Protein AF-A0A2E5JFI6-F1 (afdb_monomer_lite)

Structure (mmCIF, N/CA/C/O backbone):
data_AF-A0A2E5JFI6-F1
#
_entry.id   AF-A0A2E5JFI6-F1
#
loop_
_atom_site.group_PDB
_atom_site.id
_atom_site.type_symbol
_atom_site.label_atom_id
_atom_site.label_alt_id
_atom_site.label_comp_id
_atom_site.label_asym_id
_atom_site.label_entity_id
_atom_site.label_seq_id
_atom_site.pdbx_PDB_ins_code
_atom_site.Cartn_x
_atom_site.Cartn_y
_atom_site.Cartn_z
_atom_site.occupancy
_atom_site.B_iso_or_equiv
_atom_site.auth_seq_id
_atom_site.auth_comp_id
_atom_site.auth_asym_id
_atom_site.auth_atom_id
_atom_site.pdbx_PDB_model_num
ATOM 1 N N . MET A 1 1 ? 15.111 9.004 26.094 1.00 56.34 1 MET A N 1
ATOM 2 C CA . MET A 1 1 ? 13.754 8.533 26.481 1.00 56.34 1 MET A CA 1
ATOM 3 C C . MET A 1 1 ? 13.228 7.330 25.683 1.00 56.34 1 MET A C 1
ATOM 5 O O . MET A 1 1 ? 12.802 6.379 26.322 1.00 56.34 1 MET A O 1
ATOM 9 N N . ARG A 1 2 ? 13.260 7.295 24.334 1.00 58.81 2 ARG A N 1
ATOM 10 C CA . ARG A 1 2 ? 12.764 6.132 23.546 1.00 58.81 2 ARG A CA 1
ATOM 11 C C . ARG A 1 2 ? 13.456 4.796 23.877 1.00 58.81 2 ARG A C 1
ATOM 13 O O . ARG A 1 2 ? 12.764 3.810 24.084 1.00 58.81 2 ARG A O 1
ATOM 20 N N . ALA A 1 3 ? 14.787 4.772 23.989 1.00 66.06 3 ALA A N 1
ATOM 21 C CA . ALA A 1 3 ? 15.535 3.552 24.328 1.00 66.06 3 ALA A CA 1
ATOM 22 C C . ALA A 1 3 ? 15.174 2.995 25.720 1.00 66.06 3 ALA A C 1
ATOM 24 O O . ALA A 1 3 ? 14.961 1.797 25.867 1.00 66.06 3 ALA A O 1
ATOM 25 N N . LEU A 1 4 ? 15.008 3.875 26.716 1.00 65.19 4 LEU A N 1
ATOM 26 C CA . LEU A 1 4 ? 14.589 3.496 28.069 1.00 65.19 4 LEU A CA 1
ATOM 27 C C . LEU A 1 4 ? 13.152 2.942 28.092 1.00 65.19 4 LEU A C 1
ATOM 29 O O . LEU A 1 4 ? 12.903 1.931 28.739 1.00 65.19 4 LEU A O 1
ATOM 33 N N . ARG A 1 5 ? 12.225 3.541 27.324 1.00 67.75 5 ARG A N 1
ATOM 34 C CA . ARG A 1 5 ? 10.863 3.001 27.146 1.00 67.75 5 ARG A CA 1
ATOM 35 C C . ARG A 1 5 ? 10.887 1.588 26.557 1.00 67.75 5 ARG A C 1
ATOM 37 O O . ARG A 1 5 ? 10.177 0.726 27.055 1.00 67.75 5 ARG A O 1
ATOM 44 N N . ILE A 1 6 ? 11.726 1.334 25.549 1.00 67.12 6 ILE A N 1
ATOM 45 C CA . ILE A 1 6 ? 11.864 0.001 24.937 1.00 67.12 6 ILE A CA 1
ATOM 46 C C . ILE A 1 6 ? 12.394 -1.018 25.952 1.00 67.12 6 ILE A C 1
ATOM 48 O O . ILE A 1 6 ? 11.895 -2.137 26.002 1.00 67.12 6 ILE A O 1
ATOM 52 N N . LEU A 1 7 ? 13.376 -0.642 26.773 1.00 68.12 7 LEU A N 1
ATOM 53 C CA . LEU A 1 7 ? 13.969 -1.533 27.773 1.00 68.12 7 LEU A CA 1
ATOM 54 C C . LEU A 1 7 ? 12.960 -1.917 28.866 1.00 68.12 7 LEU A C 1
ATOM 56 O O . LEU A 1 7 ? 12.836 -3.091 29.200 1.00 68.12 7 LEU A O 1
ATOM 60 N N . ILE A 1 8 ? 12.173 -0.949 29.343 1.00 69.19 8 ILE A N 1
ATOM 61 C CA . ILE A 1 8 ? 11.097 -1.184 30.316 1.00 69.19 8 ILE A CA 1
ATOM 62 C C . ILE A 1 8 ? 9.998 -2.071 29.712 1.00 69.19 8 ILE A C 1
ATOM 64 O O . ILE A 1 8 ? 9.589 -3.047 30.337 1.00 69.19 8 ILE A O 1
ATOM 68 N N . ILE A 1 9 ? 9.567 -1.792 28.476 1.00 66.19 9 ILE A N 1
ATOM 69 C CA . ILE A 1 9 ? 8.577 -2.620 27.771 1.00 66.19 9 ILE A CA 1
ATOM 70 C C . ILE A 1 9 ? 9.104 -4.051 27.593 1.00 66.19 9 ILE A C 1
ATOM 72 O O . ILE A 1 9 ? 8.370 -4.995 27.862 1.00 66.19 9 ILE A O 1
ATOM 76 N N . LYS A 1 10 ? 10.381 -4.242 27.231 1.00 63.62 10 LYS A N 1
ATOM 77 C CA . LYS A 1 10 ? 10.990 -5.580 27.099 1.00 63.62 10 LYS A CA 1
ATOM 78 C C . LYS A 1 10 ? 10.987 -6.365 28.412 1.00 63.62 10 LYS A C 1
ATOM 80 O O . LYS A 1 10 ? 10.740 -7.568 28.384 1.00 63.62 10 LYS A O 1
ATOM 85 N N . SER A 1 11 ? 11.238 -5.709 29.543 1.00 65.56 11 SER A N 1
ATOM 86 C CA . SER A 1 11 ? 11.221 -6.365 30.856 1.00 65.56 11 SER A CA 1
ATOM 87 C C . SER A 1 11 ? 9.804 -6.721 31.316 1.00 65.56 11 SER A C 1
ATOM 89 O O . SER A 1 11 ? 9.606 -7.777 31.906 1.00 65.56 11 SER A O 1
ATOM 91 N N . ILE A 1 12 ? 8.813 -5.877 31.008 1.00 61.66 12 ILE A N 1
ATOM 92 C CA . ILE A 1 12 ? 7.412 -6.061 31.422 1.00 61.66 12 ILE A CA 1
ATOM 93 C C . ILE A 1 12 ? 6.673 -7.067 30.521 1.00 61.66 12 ILE A C 1
ATOM 95 O O . ILE A 1 12 ? 5.961 -7.938 31.014 1.00 61.66 12 ILE A O 1
ATOM 99 N N . VAL A 1 13 ? 6.865 -7.000 29.200 1.00 60.50 13 VAL A N 1
ATOM 100 C CA . VAL A 1 13 ? 6.146 -7.837 28.216 1.00 60.50 13 VAL A CA 1
ATOM 101 C C . VAL A 1 13 ? 6.606 -9.302 28.235 1.00 60.50 13 VAL A C 1
ATOM 103 O O . VAL A 1 13 ? 5.906 -10.170 27.730 1.00 60.50 13 VAL A O 1
ATOM 106 N N . ARG A 1 14 ? 7.725 -9.637 28.896 1.00 65.44 14 ARG A N 1
ATOM 107 C CA . ARG A 1 14 ? 8.122 -11.044 29.114 1.00 65.44 14 ARG A CA 1
ATOM 108 C C . ARG A 1 14 ? 7.170 -11.817 30.031 1.00 65.44 14 ARG A C 1
ATOM 110 O O . ARG A 1 14 ? 7.222 -13.045 30.067 1.00 65.44 14 ARG A O 1
ATOM 117 N N . ILE A 1 15 ? 6.293 -11.124 30.752 1.00 83.06 15 ILE A N 1
ATOM 118 C CA . ILE A 1 15 ? 5.235 -11.758 31.530 1.00 83.06 15 ILE A CA 1
ATOM 119 C C . ILE A 1 15 ? 4.056 -12.011 30.589 1.00 83.06 15 ILE A C 1
ATOM 121 O O . ILE A 1 15 ? 3.307 -11.095 30.258 1.00 83.06 15 ILE A O 1
ATOM 125 N N . LYS A 1 16 ? 3.874 -13.274 30.185 1.00 85.88 16 LYS A N 1
ATOM 126 C CA . LYS A 1 16 ? 2.837 -13.715 29.231 1.00 85.88 16 LYS A CA 1
ATOM 127 C C . LYS A 1 16 ? 1.430 -13.196 29.562 1.00 85.88 16 LYS A C 1
ATOM 129 O O . LYS A 1 16 ? 0.656 -12.902 28.657 1.00 85.88 16 LYS A O 1
ATOM 134 N N . TRP A 1 17 ? 1.088 -13.060 30.848 1.00 88.50 17 TRP A N 1
ATOM 135 C CA . TRP A 1 17 ? -0.203 -12.481 31.237 1.00 88.50 17 TRP A CA 1
ATOM 136 C C . TRP A 1 17 ? -0.320 -11.020 30.786 1.00 88.50 17 TRP A C 1
ATOM 138 O O . TRP A 1 17 ? -1.359 -10.646 30.252 1.00 88.50 17 TRP A O 1
ATOM 148 N N . ILE A 1 18 ? 0.724 -10.205 30.967 1.00 90.00 18 ILE A N 1
ATOM 149 C CA . ILE A 1 18 ? 0.701 -8.780 30.616 1.00 90.00 18 ILE A CA 1
ATOM 150 C C . ILE A 1 18 ? 0.581 -8.617 29.103 1.00 90.00 18 ILE A C 1
ATOM 152 O O . ILE A 1 18 ? -0.208 -7.797 28.641 1.00 90.00 18 ILE A O 1
ATOM 156 N N . GLU A 1 19 ? 1.308 -9.427 28.330 1.00 89.44 19 GLU A N 1
ATOM 157 C CA . GLU A 1 19 ? 1.174 -9.464 26.870 1.00 89.44 19 GLU A CA 1
ATOM 158 C C . GLU A 1 19 ? -0.276 -9.749 26.452 1.00 89.44 19 GLU A C 1
ATOM 160 O O . GLU A 1 19 ? -0.855 -8.978 25.687 1.00 89.44 19 GLU A O 1
ATOM 165 N N . ASN A 1 20 ? -0.900 -10.785 27.024 1.00 92.94 20 ASN A N 1
ATOM 166 C CA . ASN A 1 20 ? -2.298 -11.121 26.747 1.00 92.94 20 ASN A CA 1
ATOM 167 C C . ASN A 1 20 ? -3.254 -9.980 27.124 1.00 92.94 20 ASN A C 1
ATOM 169 O O . ASN A 1 20 ? -4.134 -9.634 26.340 1.00 92.94 20 ASN A O 1
ATOM 173 N N . THR A 1 21 ? -3.072 -9.357 28.292 1.00 94.88 21 THR A N 1
ATOM 174 C CA . THR A 1 21 ? -3.881 -8.205 28.719 1.00 94.88 21 THR A CA 1
ATOM 175 C C . THR A 1 21 ? -3.753 -7.034 27.743 1.00 94.88 21 THR A C 1
ATOM 177 O O . THR A 1 21 ? -4.756 -6.412 27.396 1.00 94.88 21 THR A O 1
ATOM 180 N N . LEU A 1 22 ? -2.544 -6.746 27.256 1.00 95.12 22 LEU A N 1
ATOM 181 C CA . LEU A 1 22 ? -2.321 -5.688 26.271 1.00 95.12 22 LEU A CA 1
ATOM 182 C C . LEU A 1 22 ? -2.949 -6.025 24.914 1.00 95.12 22 LEU A C 1
ATOM 184 O O . LEU A 1 22 ? -3.527 -5.144 24.283 1.00 95.12 22 LEU A O 1
ATOM 188 N N . ILE A 1 23 ? -2.892 -7.283 24.472 1.00 95.56 23 ILE A N 1
ATOM 189 C CA . ILE A 1 23 ? -3.567 -7.724 23.243 1.00 95.56 23 ILE A CA 1
ATOM 190 C C . ILE A 1 23 ? -5.085 -7.513 23.358 1.00 95.56 23 ILE A C 1
ATOM 192 O O . ILE A 1 23 ? -5.700 -6.968 22.439 1.00 95.56 23 ILE A O 1
ATOM 196 N N . GLU A 1 24 ? -5.696 -7.886 24.485 1.00 97.19 24 GLU A N 1
ATOM 197 C CA . GLU A 1 24 ? -7.129 -7.657 24.713 1.00 97.19 24 GLU A CA 1
ATOM 198 C C . GLU A 1 24 ? -7.478 -6.165 24.770 1.00 97.19 24 GLU A C 1
ATOM 200 O O . GLU A 1 24 ? -8.502 -5.747 24.225 1.00 97.19 24 GLU A O 1
ATOM 205 N N . PHE A 1 25 ? -6.595 -5.334 25.327 1.00 96.88 25 PHE A N 1
ATOM 206 C CA . PHE A 1 25 ? -6.748 -3.881 25.288 1.00 96.88 25 PHE A CA 1
ATOM 207 C C . PHE A 1 25 ? -6.736 -3.326 23.850 1.00 96.88 25 PHE A C 1
ATOM 209 O O . PHE A 1 25 ? -7.594 -2.517 23.500 1.00 96.88 25 PHE A O 1
ATOM 216 N N . TYR A 1 26 ? -5.840 -3.804 22.978 1.00 97.44 26 TYR A N 1
ATOM 217 C CA . TYR A 1 26 ? -5.819 -3.411 21.559 1.00 97.44 26 TYR A CA 1
ATOM 218 C C . TYR A 1 26 ? -7.102 -3.834 20.834 1.00 97.44 26 TYR A C 1
ATOM 220 O O . TYR A 1 26 ? -7.673 -3.051 20.073 1.00 97.44 26 TYR A O 1
ATOM 228 N N . LYS A 1 27 ? -7.601 -5.050 21.095 1.00 97.75 27 LYS A N 1
ATOM 229 C CA . LYS A 1 27 ? -8.882 -5.522 20.545 1.00 97.75 27 LYS A CA 1
ATOM 230 C C . LYS A 1 27 ? -10.052 -4.658 21.010 1.00 97.75 27 LYS A C 1
ATOM 232 O O . LYS A 1 27 ? -10.950 -4.385 20.215 1.00 97.75 27 LYS A O 1
ATOM 237 N N . LEU A 1 28 ? -10.057 -4.228 22.273 1.00 97.94 28 LEU A N 1
ATOM 238 C CA . LEU A 1 28 ? -11.080 -3.326 22.798 1.00 97.94 28 LEU A CA 1
ATOM 239 C C . LEU A 1 28 ? -11.044 -1.972 22.080 1.00 97.94 28 LEU A C 1
ATOM 241 O O . LEU A 1 28 ? -12.084 -1.531 21.598 1.00 97.94 28 LEU A O 1
ATOM 245 N N . ILE A 1 29 ? -9.863 -1.356 21.941 1.00 97.56 29 ILE A N 1
ATOM 246 C CA . ILE A 1 29 ? -9.692 -0.110 21.175 1.00 97.56 29 ILE A CA 1
ATOM 247 C C . ILE A 1 29 ? -10.242 -0.281 19.758 1.00 97.56 29 ILE A C 1
ATOM 249 O O . ILE A 1 29 ? -11.053 0.527 19.312 1.00 97.56 29 ILE A O 1
ATOM 253 N N . ALA A 1 30 ? -9.851 -1.353 19.066 1.00 98.12 30 ALA A N 1
ATOM 254 C CA . ALA A 1 30 ? -10.312 -1.618 17.710 1.00 98.12 30 ALA A CA 1
ATOM 255 C C . ALA A 1 30 ? -11.841 -1.718 17.613 1.00 98.12 30 ALA A C 1
ATOM 257 O O . ALA A 1 30 ? -12.438 -1.111 16.726 1.00 98.12 30 ALA A O 1
ATOM 258 N N . LYS A 1 31 ? -12.488 -2.428 18.547 1.00 98.19 31 LYS A N 1
ATOM 259 C CA . LYS A 1 31 ? -13.954 -2.530 18.610 1.00 98.19 31 LYS A CA 1
ATOM 260 C C . LYS A 1 31 ? -14.618 -1.172 18.824 1.00 98.19 31 LYS A C 1
ATOM 262 O O . LYS A 1 31 ? -15.627 -0.902 18.184 1.00 98.19 31 LYS A O 1
ATOM 267 N N . LEU A 1 32 ? -14.056 -0.322 19.686 1.00 97.06 32 LEU A N 1
ATOM 268 C CA . LEU A 1 32 ? -14.582 1.023 19.937 1.00 97.06 32 LEU A CA 1
ATOM 269 C C . LEU A 1 32 ? -14.472 1.917 18.695 1.00 97.06 32 LEU A C 1
ATOM 271 O O . LEU A 1 32 ? -15.437 2.595 18.353 1.00 97.06 32 LEU A O 1
ATOM 275 N N . VAL A 1 33 ? -13.336 1.874 17.987 1.00 96.69 33 VAL A N 1
ATOM 276 C CA . VAL A 1 33 ? -13.150 2.594 16.715 1.00 96.69 33 VAL A CA 1
ATOM 277 C C . VAL A 1 33 ? -14.165 2.128 15.676 1.00 96.69 33 VAL A C 1
ATOM 279 O O . VAL A 1 33 ? -14.855 2.953 15.083 1.00 96.69 33 VAL A O 1
ATOM 282 N N . ILE A 1 34 ? -14.290 0.811 15.485 1.00 97.69 34 ILE A N 1
ATOM 283 C CA . ILE A 1 34 ? -15.238 0.221 14.532 1.00 97.69 34 ILE A CA 1
ATOM 284 C C . ILE A 1 34 ? -16.671 0.647 14.870 1.00 97.69 34 ILE A C 1
ATOM 286 O O . ILE A 1 34 ? -17.369 1.159 13.998 1.00 97.69 34 ILE A O 1
ATOM 290 N N . ALA A 1 35 ? -17.084 0.501 16.133 1.00 96.88 35 ALA A N 1
ATOM 291 C CA . ALA A 1 35 ? -18.425 0.860 16.581 1.00 96.88 35 ALA A CA 1
ATOM 292 C C . ALA A 1 35 ? -18.726 2.348 16.359 1.00 96.88 35 ALA A C 1
ATOM 294 O O . ALA A 1 35 ? -19.800 2.684 15.866 1.00 96.88 35 ALA A O 1
ATOM 295 N N . PHE A 1 36 ? -17.776 3.236 16.669 1.00 95.19 36 PHE A N 1
ATOM 296 C CA . PHE A 1 36 ? -17.940 4.668 16.433 1.00 95.19 36 PHE A CA 1
ATOM 297 C C . PHE A 1 36 ? -18.118 4.984 14.945 1.00 95.19 36 PHE A C 1
ATOM 299 O O . PHE A 1 36 ? -19.064 5.682 14.578 1.00 95.19 36 PHE A O 1
ATOM 306 N N . VAL A 1 37 ? -17.228 4.476 14.084 1.00 94.75 37 VAL A N 1
ATOM 307 C CA . VAL A 1 37 ? -17.277 4.784 12.647 1.00 94.75 37 VAL A CA 1
ATOM 308 C C . VAL A 1 37 ? -18.563 4.232 12.032 1.00 94.75 37 VAL A C 1
ATOM 310 O O . VAL A 1 37 ? -19.219 4.945 11.281 1.00 94.75 37 VAL A O 1
ATOM 313 N N . GLN A 1 38 ? -18.980 3.018 12.398 1.00 95.19 38 GLN A N 1
ATOM 314 C CA . GLN A 1 38 ? -20.236 2.431 11.918 1.00 95.19 38 GLN A CA 1
ATOM 315 C C . GLN A 1 38 ? -21.475 3.175 12.429 1.00 95.19 38 GLN A C 1
ATOM 317 O O . GLN A 1 38 ? -22.426 3.362 11.676 1.00 95.19 38 GLN A O 1
ATOM 322 N N . TRP A 1 39 ? -21.471 3.637 13.683 1.00 95.19 39 TRP A N 1
ATOM 323 C CA . TRP A 1 39 ? -22.557 4.456 14.225 1.00 95.19 39 TRP A CA 1
ATOM 324 C C . TRP A 1 39 ? -22.669 5.801 13.499 1.00 95.19 39 TRP A C 1
ATOM 326 O O . TRP A 1 39 ? -23.764 6.223 13.130 1.00 95.19 39 TRP A O 1
ATOM 336 N N . ARG A 1 40 ? -21.535 6.473 13.268 1.00 93.44 40 ARG A N 1
ATOM 337 C CA . ARG A 1 40 ? -21.508 7.799 12.640 1.00 93.44 40 ARG A CA 1
ATOM 338 C C . ARG A 1 40 ? -21.744 7.752 11.130 1.00 93.44 40 ARG A C 1
ATOM 340 O O . ARG A 1 40 ? -22.281 8.720 10.582 1.00 93.44 40 ARG A O 1
ATOM 347 N N . PHE A 1 41 ? -21.337 6.661 10.484 1.00 92.94 41 PHE A N 1
ATOM 348 C CA . PHE A 1 41 ? -21.389 6.447 9.040 1.00 92.94 41 PHE A CA 1
ATOM 349 C C . PHE A 1 41 ? -21.985 5.059 8.724 1.00 92.94 41 PHE A C 1
ATOM 351 O O . PHE A 1 41 ? -21.248 4.131 8.387 1.00 92.94 41 PHE A O 1
ATOM 358 N N . PRO A 1 42 ? -23.322 4.895 8.796 1.00 93.50 42 PRO A N 1
ATOM 359 C CA . PRO A 1 42 ? -23.983 3.584 8.705 1.00 93.50 42 PRO A CA 1
ATOM 360 C C . PRO A 1 42 ? -23.777 2.827 7.385 1.00 93.50 42 PRO A C 1
ATOM 362 O O . PRO A 1 42 ? -23.947 1.612 7.333 1.00 93.50 42 PRO A O 1
ATOM 365 N N . THR A 1 43 ? -23.403 3.524 6.310 1.00 94.69 43 THR A N 1
ATOM 366 C CA . THR A 1 43 ? -23.083 2.928 4.999 1.00 94.69 43 THR A CA 1
ATOM 367 C C . THR A 1 43 ? -21.652 2.389 4.911 1.00 94.69 43 THR A C 1
ATOM 369 O O . THR A 1 43 ? -21.277 1.783 3.899 1.00 94.69 43 THR A O 1
ATOM 372 N N . SER A 1 44 ? -20.847 2.616 5.955 1.00 95.44 44 SER A N 1
ATOM 373 C CA . SER A 1 44 ? -19.450 2.203 6.042 1.00 95.44 44 SER A CA 1
ATOM 374 C C . SER A 1 44 ? -19.291 0.870 6.764 1.00 95.44 44 SER A C 1
ATOM 376 O O . SER A 1 44 ? -19.870 0.608 7.816 1.00 95.44 44 SER A O 1
ATOM 378 N N . GLN A 1 45 ? -18.420 0.033 6.217 1.00 96.56 45 GLN A N 1
ATOM 379 C CA . GLN A 1 45 ? -17.907 -1.172 6.848 1.00 96.56 45 GLN A CA 1
ATOM 380 C C . GLN A 1 45 ? -16.469 -0.910 7.273 1.00 96.56 45 GLN A C 1
ATOM 382 O O . GLN A 1 45 ? -15.693 -0.355 6.500 1.00 96.56 45 GLN A O 1
ATOM 387 N N . VAL A 1 46 ? -16.111 -1.310 8.491 1.00 97.56 46 VAL A N 1
ATOM 388 C CA . VAL A 1 46 ? -14.778 -1.070 9.048 1.00 97.56 46 VAL A CA 1
ATOM 389 C C . VAL A 1 46 ? -14.249 -2.348 9.658 1.00 97.56 46 VAL A C 1
ATOM 391 O O . VAL A 1 46 ? -14.972 -3.044 10.370 1.00 97.56 46 VAL A O 1
ATOM 394 N N . TRP A 1 47 ? -12.985 -2.648 9.395 1.00 98.38 47 TRP A N 1
ATOM 395 C CA . TRP A 1 47 ? -12.301 -3.787 9.987 1.00 98.38 47 TRP A CA 1
ATOM 396 C C . TRP A 1 47 ? -10.830 -3.474 10.243 1.00 98.38 47 TRP A C 1
ATOM 398 O O . TRP A 1 47 ? -10.266 -2.523 9.704 1.00 98.38 47 TRP A O 1
ATOM 408 N N . VAL A 1 48 ? -10.221 -4.290 11.098 1.00 98.12 48 VAL A N 1
ATOM 409 C CA . VAL A 1 48 ? -8.782 -4.256 11.371 1.00 98.12 48 VAL A CA 1
ATOM 410 C C . VAL A 1 48 ? -8.022 -5.002 10.280 1.00 98.12 48 VAL A C 1
ATOM 412 O O . VAL A 1 48 ? -8.503 -6.022 9.785 1.00 98.12 48 VAL A O 1
ATOM 415 N N . ARG A 1 49 ? -6.817 -4.539 9.941 1.00 96.25 49 ARG A N 1
ATOM 416 C CA . ARG A 1 49 ? -5.898 -5.220 9.012 1.00 96.25 49 ARG A CA 1
ATOM 417 C C . ARG A 1 49 ? -4.551 -5.527 9.675 1.00 96.25 49 ARG A C 1
ATOM 419 O O . ARG A 1 49 ? -4.332 -5.219 10.848 1.00 96.25 49 ARG A O 1
ATOM 426 N N . ASN A 1 50 ? -3.636 -6.145 8.929 1.00 94.12 50 ASN A N 1
ATOM 427 C CA . ASN A 1 50 ? -2.251 -6.374 9.351 1.00 94.12 50 ASN A CA 1
ATOM 428 C C . ASN A 1 50 ? -2.114 -7.194 10.647 1.00 94.12 50 ASN A C 1
ATOM 430 O O . ASN A 1 50 ? -2.732 -8.242 10.804 1.00 94.12 50 ASN A O 1
ATOM 434 N N . SER A 1 51 ? -1.233 -6.759 11.550 1.00 93.50 51 SER A N 1
ATOM 435 C CA . SER A 1 51 ? -0.750 -7.526 12.698 1.00 93.50 51 SER A CA 1
ATOM 436 C C . SER A 1 51 ? -1.879 -7.965 13.631 1.00 93.50 51 SER A C 1
ATOM 438 O O . SER A 1 51 ? -1.884 -9.109 14.076 1.00 93.50 51 SER A O 1
ATOM 440 N N . LEU A 1 52 ? -2.867 -7.104 13.884 1.00 95.81 52 LEU A N 1
ATOM 441 C CA . LEU A 1 52 ? -4.008 -7.450 14.726 1.00 95.81 52 LEU A CA 1
ATOM 442 C C . LEU A 1 52 ? -4.923 -8.481 14.054 1.00 95.81 52 LEU A C 1
ATOM 444 O O . LEU A 1 52 ? -5.302 -9.458 14.694 1.00 95.81 52 LEU A O 1
ATOM 448 N N . ALA A 1 53 ? -5.236 -8.296 12.768 1.00 95.50 53 ALA A N 1
ATOM 449 C CA . ALA A 1 53 ? -6.080 -9.221 12.009 1.00 95.50 53 ALA A CA 1
ATOM 450 C C . ALA A 1 53 ? -5.431 -10.604 11.831 1.00 95.50 53 ALA A C 1
ATOM 452 O O . ALA A 1 53 ? -6.115 -11.622 11.860 1.00 95.50 53 ALA A O 1
ATOM 453 N N . LEU A 1 54 ? -4.105 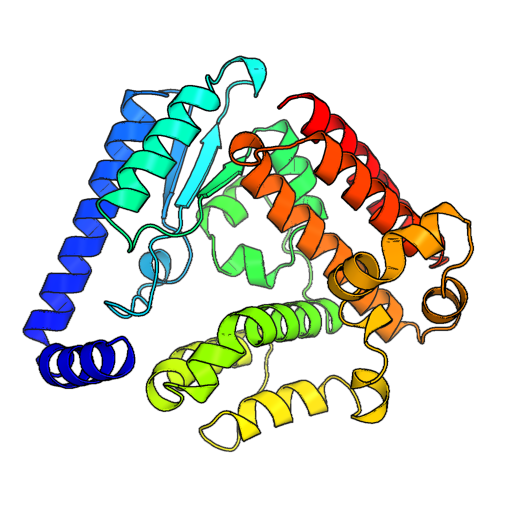-10.638 11.683 1.00 91.62 54 LEU A N 1
ATOM 454 C CA . LEU A 1 54 ? -3.321 -11.856 11.468 1.00 91.62 54 LEU A CA 1
ATOM 455 C C . LEU A 1 54 ? -2.913 -12.566 12.773 1.00 91.62 54 LEU A C 1
ATOM 457 O O . LEU A 1 54 ? -2.252 -13.598 12.717 1.00 91.62 54 LEU A O 1
ATOM 461 N N . GLY A 1 55 ? -3.268 -12.029 13.950 1.00 91.06 55 GLY A N 1
ATOM 462 C CA . GLY A 1 55 ? -2.864 -12.607 15.243 1.00 91.06 55 GLY A CA 1
ATOM 463 C C . GLY A 1 55 ? -1.368 -12.449 15.555 1.00 91.06 55 GLY A C 1
ATOM 464 O O . GLY A 1 55 ? -0.804 -13.177 16.366 1.00 91.06 55 GLY A O 1
ATOM 465 N N . ASP A 1 56 ? -0.729 -11.480 14.908 1.00 89.56 56 ASP A N 1
ATOM 466 C CA . ASP A 1 56 ? 0.706 -11.211 14.923 1.00 89.56 56 ASP A CA 1
ATOM 467 C C . ASP A 1 56 ? 1.076 -9.920 15.665 1.00 89.56 56 ASP A C 1
ATOM 469 O O . ASP A 1 56 ? 2.207 -9.433 15.558 1.00 89.56 56 ASP A O 1
ATOM 473 N N . LEU A 1 57 ? 0.116 -9.346 16.387 1.00 92.25 57 LEU A N 1
ATOM 474 C CA . LEU A 1 57 ? 0.287 -8.130 17.162 1.00 92.25 57 LEU A CA 1
ATOM 475 C C . LEU A 1 57 ? 1.394 -8.309 18.209 1.00 92.25 57 LEU A C 1
ATOM 477 O O . LEU A 1 57 ? 1.338 -9.207 19.044 1.00 92.25 57 LEU A O 1
ATOM 481 N N . VAL A 1 58 ? 2.365 -7.397 18.198 1.00 90.44 58 VAL A N 1
ATOM 482 C CA . VAL A 1 58 ? 3.364 -7.246 19.262 1.00 90.44 58 VAL A CA 1
ATOM 483 C C . VAL A 1 58 ? 3.088 -5.930 19.994 1.00 90.44 58 VAL A C 1
ATOM 485 O O . VAL A 1 58 ? 3.358 -4.867 19.417 1.00 90.44 58 VAL A O 1
ATOM 488 N N . PRO A 1 59 ? 2.557 -5.962 21.233 1.00 92.25 59 PRO A N 1
ATOM 489 C CA . PRO A 1 59 ? 2.225 -4.756 21.983 1.00 92.25 59 PRO A CA 1
ATOM 490 C C . PRO A 1 59 ? 3.395 -3.771 22.091 1.00 92.25 59 PRO A C 1
ATOM 492 O O . PRO A 1 59 ? 4.526 -4.143 22.402 1.00 92.25 59 PRO A O 1
ATOM 495 N N . GLY A 1 60 ? 3.118 -2.495 21.817 1.00 89.19 60 GLY A N 1
ATOM 496 C CA . GLY A 1 60 ? 4.102 -1.408 21.869 1.00 89.19 60 GLY A CA 1
ATOM 497 C C . GLY A 1 60 ? 5.039 -1.319 20.658 1.00 89.19 60 GLY A C 1
ATOM 498 O O . GLY A 1 60 ? 5.817 -0.369 20.579 1.00 89.19 60 GLY A O 1
ATOM 499 N N . LEU A 1 61 ? 4.971 -2.275 19.725 1.00 88.69 61 LEU A N 1
ATOM 500 C CA . LEU A 1 61 ? 5.687 -2.233 18.442 1.00 88.69 61 LEU A CA 1
ATOM 501 C C . LEU A 1 61 ? 4.767 -2.253 17.223 1.00 88.69 61 LEU A C 1
ATOM 503 O O . LEU A 1 61 ? 5.198 -1.871 16.139 1.00 88.69 61 LEU A O 1
ATOM 507 N N . SER A 1 62 ? 3.566 -2.798 17.373 1.00 92.06 62 SER A N 1
ATOM 508 C CA . SER A 1 62 ? 2.590 -2.911 16.297 1.00 92.06 62 SER A CA 1
ATOM 509 C C . SER A 1 62 ? 1.528 -1.843 16.456 1.00 92.06 62 SER A C 1
ATOM 511 O O . SER A 1 62 ? 1.065 -1.619 17.572 1.00 92.06 62 SER A O 1
ATOM 513 N N . ASP A 1 63 ? 1.122 -1.259 15.340 1.00 96.12 63 ASP A N 1
ATOM 514 C CA . ASP A 1 63 ? -0.014 -0.353 15.284 1.00 96.12 63 ASP A CA 1
ATOM 515 C C . ASP A 1 63 ? -1.302 -1.124 14.943 1.00 96.12 63 ASP A C 1
ATOM 517 O O . ASP A 1 63 ? -1.267 -2.267 14.467 1.00 96.12 63 ASP A O 1
ATOM 521 N N . ILE A 1 64 ? -2.447 -0.503 15.222 1.00 97.50 64 ILE A N 1
ATOM 522 C CA . ILE A 1 64 ? -3.778 -0.965 14.837 1.00 97.50 64 ILE A CA 1
ATOM 523 C C . ILE A 1 64 ? -4.155 -0.252 13.546 1.00 97.50 64 ILE A C 1
ATOM 525 O O . ILE A 1 64 ? -4.563 0.910 13.567 1.00 97.50 64 ILE A O 1
ATOM 529 N N . ASP A 1 65 ? -4.023 -0.960 12.434 1.00 97.44 65 ASP A N 1
ATOM 530 C CA . ASP A 1 65 ? -4.405 -0.456 11.123 1.00 97.44 65 ASP A CA 1
ATOM 531 C C . ASP A 1 65 ? -5.843 -0.857 10.795 1.00 97.44 65 ASP A C 1
ATOM 533 O O . ASP A 1 65 ? -6.287 -1.963 11.126 1.00 97.44 65 ASP A O 1
ATOM 537 N N . PHE A 1 66 ? -6.553 0.013 10.086 1.00 98.19 66 PHE A N 1
ATOM 538 C CA . PHE A 1 66 ? -7.938 -0.206 9.689 1.00 98.19 66 PHE A CA 1
ATOM 539 C C . PHE A 1 66 ? -8.119 -0.047 8.185 1.00 98.19 66 PHE A C 1
ATOM 541 O O . PHE A 1 66 ? -7.379 0.686 7.523 1.00 98.19 66 PHE A O 1
ATOM 548 N N . THR A 1 67 ? -9.165 -0.687 7.679 1.00 98.12 67 THR A N 1
ATOM 549 C CA . THR A 1 67 ? -9.738 -0.406 6.365 1.00 98.12 67 THR A CA 1
ATOM 550 C C . THR A 1 67 ? -11.208 -0.052 6.537 1.00 98.12 67 THR A C 1
ATOM 552 O O . THR A 1 67 ? -11.941 -0.709 7.277 1.00 98.12 67 THR A O 1
ATOM 555 N N . ILE A 1 68 ? -11.622 1.009 5.857 1.00 97.06 68 ILE A N 1
ATOM 556 C CA . ILE A 1 68 ? -12.979 1.529 5.780 1.00 97.06 68 ILE A CA 1
ATOM 557 C C . ILE A 1 68 ? -13.434 1.337 4.336 1.00 97.06 68 ILE A C 1
ATOM 559 O O . ILE A 1 68 ? -12.775 1.789 3.405 1.00 97.06 68 ILE A O 1
ATOM 563 N N . PHE A 1 69 ? -14.563 0.674 4.140 1.00 96.50 69 PHE A N 1
ATOM 564 C CA . PHE A 1 69 ? -15.217 0.568 2.844 1.00 96.50 69 PHE A CA 1
ATOM 565 C C . PHE A 1 69 ? -16.602 1.182 2.929 1.00 96.50 69 PHE A C 1
ATOM 567 O O . PHE A 1 69 ? -17.431 0.721 3.714 1.00 96.50 69 PHE A O 1
ATOM 574 N N . ASN A 1 70 ? -16.857 2.196 2.116 1.00 94.44 70 ASN A N 1
ATOM 575 C CA . ASN A 1 70 ? -18.148 2.853 2.052 1.00 94.44 70 ASN A CA 1
ATOM 576 C C . ASN A 1 70 ? -18.872 2.474 0.760 1.00 94.44 70 ASN A C 1
ATOM 578 O O . ASN A 1 70 ? -18.305 2.521 -0.329 1.00 94.44 70 ASN A O 1
ATOM 582 N N . THR A 1 71 ? -20.134 2.089 0.909 1.00 90.81 71 THR A N 1
ATOM 583 C CA . THR A 1 71 ? -21.021 1.779 -0.221 1.00 90.81 71 THR A CA 1
ATOM 584 C C . THR A 1 71 ? -21.664 3.024 -0.829 1.00 90.81 71 THR A C 1
ATOM 586 O O . THR A 1 71 ? -22.097 2.974 -1.978 1.00 90.81 71 THR A O 1
ATOM 589 N N . ALA A 1 72 ? -21.716 4.127 -0.078 1.00 84.38 72 ALA A N 1
ATOM 590 C CA . ALA A 1 72 ? -22.134 5.428 -0.581 1.00 84.38 72 ALA A CA 1
ATOM 591 C C . ALA A 1 72 ? -21.019 6.068 -1.422 1.00 84.38 72 ALA A C 1
ATOM 593 O O . ALA A 1 72 ? -19.844 5.706 -1.298 1.00 84.38 72 ALA A O 1
ATOM 594 N N . THR A 1 73 ? -21.381 7.033 -2.267 1.00 75.75 73 THR A N 1
ATOM 595 C CA . THR A 1 73 ? -20.387 7.745 -3.077 1.00 75.75 73 THR A CA 1
ATOM 596 C C . THR A 1 73 ? -19.507 8.613 -2.174 1.00 75.75 73 THR A C 1
ATOM 598 O O . THR A 1 73 ? -19.917 8.992 -1.076 1.00 75.75 73 THR A O 1
ATOM 601 N N . ALA A 1 74 ? -18.290 8.961 -2.613 1.00 69.19 74 ALA A N 1
ATOM 602 C CA . ALA A 1 74 ? -17.383 9.807 -1.821 1.00 69.19 74 ALA A CA 1
ATOM 603 C C . ALA A 1 74 ? -18.049 11.124 -1.369 1.00 69.19 74 ALA A C 1
ATOM 605 O O . ALA A 1 74 ? -17.858 11.575 -0.246 1.00 69.19 74 ALA A O 1
ATOM 606 N N . LYS A 1 75 ? -18.930 11.691 -2.202 1.00 70.19 75 LYS A N 1
ATOM 607 C CA . LYS A 1 75 ? -19.648 12.940 -1.903 1.00 70.19 75 LYS A CA 1
ATOM 608 C C . LYS A 1 75 ? -20.597 12.843 -0.707 1.00 70.19 75 LYS A C 1
ATOM 610 O O . LYS A 1 75 ? -20.928 13.871 -0.123 1.00 70.19 75 LYS A O 1
ATOM 615 N N . ASP A 1 76 ? -21.025 11.636 -0.354 1.00 73.75 76 ASP A N 1
ATOM 616 C CA . ASP A 1 76 ? -22.014 11.408 0.698 1.00 73.75 76 ASP A CA 1
ATOM 617 C C . ASP A 1 76 ? -21.373 11.313 2.092 1.00 73.75 76 ASP A C 1
ATOM 619 O O . ASP A 1 76 ? -22.077 11.332 3.104 1.00 73.75 76 ASP A O 1
ATOM 623 N N . LEU A 1 77 ? -20.039 11.212 2.169 1.00 79.12 77 LEU A N 1
ATOM 624 C CA . LEU A 1 77 ? -19.318 11.154 3.433 1.00 79.12 77 LEU A CA 1
ATOM 625 C C . LEU A 1 77 ? -18.703 12.513 3.773 1.00 79.12 77 LEU A C 1
ATOM 627 O O . LEU A 1 77 ? -17.921 13.077 3.011 1.00 79.12 77 LEU A O 1
ATOM 631 N N . ASP A 1 78 ? -18.964 12.996 4.987 1.00 87.12 78 ASP A N 1
ATOM 632 C CA . ASP A 1 78 ? -18.196 14.107 5.542 1.00 87.12 78 ASP A CA 1
ATOM 633 C C . ASP A 1 78 ? -16.791 13.619 5.943 1.00 87.12 78 ASP A C 1
ATOM 635 O O . ASP A 1 78 ? -16.519 13.249 7.092 1.00 87.12 78 ASP A O 1
ATOM 639 N N . HIS A 1 79 ? -15.892 13.587 4.956 1.00 87.81 79 HIS A N 1
ATOM 640 C CA . HIS A 1 79 ? -14.495 13.182 5.118 1.00 87.81 79 HIS A CA 1
ATOM 641 C C . HIS A 1 79 ? -13.752 14.024 6.157 1.00 87.81 79 HIS A C 1
ATOM 643 O O . HIS A 1 79 ? -12.823 13.523 6.790 1.00 87.81 79 HIS A O 1
ATOM 649 N N . ARG A 1 80 ? -14.181 15.274 6.383 1.00 89.12 80 ARG A N 1
ATOM 650 C CA . ARG A 1 80 ? -13.599 16.150 7.401 1.00 89.12 80 ARG A CA 1
ATOM 651 C C . ARG A 1 80 ? -13.895 15.614 8.792 1.00 89.12 80 ARG A C 1
ATOM 653 O O . ARG A 1 80 ? -12.962 15.424 9.559 1.00 89.12 80 ARG A O 1
ATOM 660 N N . ILE A 1 81 ? -15.153 15.280 9.086 1.00 90.25 81 ILE A N 1
ATOM 661 C CA . ILE A 1 81 ? -15.529 14.705 10.387 1.00 90.25 81 ILE A CA 1
ATOM 662 C C . ILE A 1 81 ? -14.782 13.396 10.646 1.00 90.25 81 ILE A C 1
ATOM 664 O O . ILE A 1 81 ? -14.282 13.187 11.753 1.00 90.25 81 ILE A O 1
ATOM 668 N N . LEU A 1 82 ? -14.688 12.518 9.640 1.00 91.06 82 LEU A N 1
ATOM 669 C CA . LEU A 1 82 ? -13.938 11.272 9.786 1.00 91.06 82 LEU A CA 1
ATOM 670 C C . LEU A 1 82 ? -12.459 11.561 10.072 1.00 91.06 82 LEU A C 1
ATOM 672 O O . LEU A 1 82 ? -11.926 11.056 11.054 1.00 91.06 82 LEU A O 1
ATOM 676 N N . ARG A 1 83 ? -11.801 12.394 9.260 1.00 92.62 83 ARG A N 1
ATOM 677 C CA . ARG A 1 83 ? -10.391 12.756 9.449 1.00 92.62 83 ARG A CA 1
ATOM 678 C C . ARG A 1 83 ? -10.141 13.371 10.825 1.00 92.62 83 ARG A C 1
ATOM 680 O O . ARG A 1 83 ? -9.234 12.917 11.515 1.00 92.62 83 ARG A O 1
ATOM 687 N N . ASP A 1 84 ? -10.951 14.339 11.239 1.00 93.50 84 ASP A N 1
ATOM 688 C CA . ASP A 1 84 ? -10.781 15.054 12.506 1.00 93.50 84 ASP A CA 1
ATOM 689 C C . ASP A 1 84 ? -10.950 14.099 13.704 1.00 93.50 84 ASP A C 1
ATOM 691 O O . ASP A 1 84 ? -10.160 14.137 14.649 1.00 93.50 84 ASP A O 1
ATOM 695 N N . PHE A 1 85 ? -11.913 13.169 13.643 1.00 93.38 85 PHE A N 1
ATOM 696 C CA . PHE A 1 85 ? -12.046 12.101 14.639 1.00 93.38 85 PHE A CA 1
ATOM 697 C C . PHE A 1 85 ? -10.804 11.200 14.689 1.00 93.38 85 PHE A C 1
ATOM 699 O O . PHE A 1 85 ? -10.316 10.876 15.773 1.00 93.38 85 PHE A O 1
ATOM 706 N N . LEU A 1 86 ? -10.282 10.797 13.529 1.00 91.38 86 LEU A N 1
ATOM 707 C CA . LEU A 1 86 ? -9.118 9.916 13.444 1.00 91.38 86 LEU A CA 1
ATOM 708 C C . LEU A 1 86 ? -7.826 10.600 13.915 1.00 91.38 86 LEU A C 1
ATOM 710 O O . LEU A 1 86 ? -6.989 9.970 14.561 1.00 91.38 86 LEU A O 1
ATOM 714 N N . GLU A 1 87 ? -7.657 11.890 13.632 1.00 93.00 87 GLU A N 1
ATOM 715 C CA . GLU A 1 87 ? -6.556 12.690 14.173 1.00 93.00 87 GLU A CA 1
ATOM 716 C C . GLU A 1 87 ? -6.678 12.831 15.696 1.00 93.00 87 GLU A C 1
ATOM 718 O O . GLU A 1 87 ? -5.704 12.596 16.419 1.00 93.00 87 GLU A O 1
ATOM 723 N N . TRP A 1 88 ? -7.883 13.124 16.196 1.00 95.25 88 TRP A N 1
ATOM 724 C CA . TRP A 1 88 ? -8.160 13.226 17.627 1.00 95.25 88 TRP A CA 1
ATOM 725 C C . TRP A 1 88 ? -7.874 11.911 18.357 1.00 95.25 88 TRP A C 1
ATOM 727 O O . TRP A 1 88 ? -7.158 11.898 19.356 1.00 95.25 88 TRP A O 1
ATOM 737 N N . ILE A 1 89 ? -8.355 10.775 17.852 1.00 94.25 89 ILE A N 1
ATOM 738 C CA . ILE A 1 89 ? -8.155 9.498 18.541 1.00 94.25 89 ILE A CA 1
ATOM 739 C C . ILE A 1 89 ? -6.693 9.039 18.507 1.00 94.25 89 ILE A C 1
ATOM 741 O O . ILE A 1 89 ? -6.210 8.511 19.506 1.00 94.25 89 ILE A O 1
ATOM 745 N N . ARG A 1 90 ? -5.952 9.299 17.418 1.00 94.12 90 ARG A N 1
ATOM 746 C CA . ARG A 1 90 ? -4.503 9.030 17.343 1.00 94.12 90 ARG A CA 1
ATOM 747 C C . ARG A 1 90 ? -3.712 9.842 18.368 1.00 94.12 90 ARG A C 1
ATOM 749 O O . ARG A 1 90 ? -2.700 9.358 18.871 1.00 94.12 90 ARG A O 1
ATOM 756 N N . TYR A 1 91 ? -4.176 11.046 18.706 1.00 94.81 91 TYR A N 1
ATOM 757 C CA . TYR A 1 91 ? -3.562 11.864 19.751 1.00 94.81 91 TYR A CA 1
ATOM 758 C C . TYR A 1 91 ? -3.674 11.211 21.141 1.00 94.81 91 TYR A C 1
ATOM 760 O O . TYR A 1 91 ? -2.695 11.192 21.887 1.00 94.81 91 TYR A O 1
ATOM 768 N N . PHE A 1 92 ? -4.828 10.624 21.481 1.00 95.25 92 PHE A N 1
ATOM 769 C CA . PHE A 1 92 ? -5.036 9.957 22.779 1.00 95.25 92 PHE A CA 1
ATOM 770 C C . PHE A 1 92 ? -4.540 8.510 22.815 1.00 95.25 92 PHE A C 1
ATOM 772 O O . PHE A 1 92 ? -4.106 8.021 23.859 1.00 95.25 92 PHE A O 1
ATOM 779 N N . ILE A 1 93 ? -4.613 7.816 21.683 1.00 95.00 93 ILE A N 1
ATOM 780 C CA . ILE A 1 93 ? -4.321 6.393 21.549 1.00 95.00 93 ILE A CA 1
ATOM 781 C C . ILE A 1 93 ? -3.275 6.236 20.434 1.00 95.00 93 ILE A C 1
ATOM 783 O O . ILE A 1 93 ? -3.614 5.908 19.296 1.00 95.00 93 ILE A O 1
ATOM 787 N N . PRO A 1 94 ? -1.980 6.435 20.744 1.00 92.44 94 PRO A N 1
ATOM 788 C CA . PRO A 1 94 ? -0.912 6.491 19.742 1.00 92.44 94 PRO A CA 1
ATOM 789 C C . PRO A 1 94 ? -0.566 5.127 19.126 1.00 92.44 94 PRO A C 1
ATOM 791 O O . PRO A 1 94 ? 0.397 5.031 18.376 1.00 92.44 94 PRO A O 1
ATOM 794 N N . VAL A 1 95 ? -1.313 4.073 19.471 1.00 95.81 95 VAL A N 1
ATOM 795 C CA . VAL A 1 95 ? -1.209 2.741 18.855 1.00 95.81 95 VAL A CA 1
ATOM 796 C C . VAL A 1 95 ? -2.141 2.595 17.653 1.00 95.81 95 VAL A C 1
ATOM 798 O O . VAL A 1 95 ? -2.145 1.552 17.015 1.00 95.81 95 VAL A O 1
ATOM 801 N N . ILE A 1 96 ? -2.974 3.598 17.359 1.00 96.88 96 ILE A N 1
ATOM 802 C CA . ILE A 1 96 ? -3.799 3.619 16.152 1.00 96.88 96 ILE A CA 1
ATOM 803 C C . ILE A 1 96 ? -2.913 4.000 14.966 1.00 96.88 96 ILE A C 1
ATOM 805 O O . ILE A 1 96 ? -2.358 5.099 14.919 1.00 96.88 96 ILE A O 1
ATOM 809 N N . GLY A 1 97 ? -2.802 3.077 14.018 1.00 95.38 97 GLY A N 1
ATOM 810 C CA . GLY A 1 97 ? -1.968 3.189 12.833 1.00 95.38 97 GLY A CA 1
ATOM 811 C C . GLY A 1 97 ? -2.700 3.828 11.665 1.00 95.38 97 GLY A C 1
ATOM 812 O O . GLY A 1 97 ? -3.385 4.847 11.799 1.00 95.38 97 GLY A O 1
ATOM 813 N N . GLU A 1 98 ? -2.524 3.242 10.490 1.00 95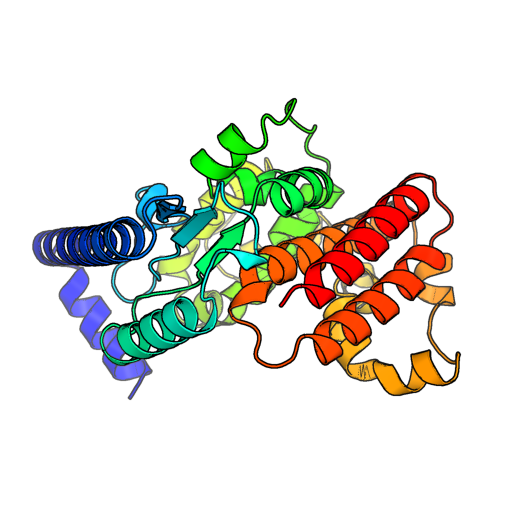.25 98 GLU A N 1
ATOM 814 C CA . GLU A 1 98 ? -3.037 3.730 9.216 1.00 95.25 98 GLU A CA 1
ATOM 815 C C . GLU A 1 98 ? -4.522 3.395 9.019 1.00 95.25 98 GLU A C 1
ATOM 817 O O . GLU A 1 98 ? -4.989 2.315 9.378 1.00 95.25 98 GLU A O 1
ATOM 822 N N . PHE A 1 99 ? -5.249 4.303 8.365 1.00 96.50 99 PHE A N 1
ATOM 823 C CA . PHE A 1 99 ? -6.595 4.045 7.856 1.00 96.50 99 PHE A CA 1
ATOM 824 C C . PHE A 1 99 ? -6.534 4.020 6.339 1.00 96.50 99 PHE A C 1
ATOM 826 O O . PHE A 1 99 ? -6.082 4.989 5.731 1.00 96.50 99 PHE A O 1
ATOM 833 N N . ASN A 1 100 ? -7.022 2.931 5.755 1.00 97.19 100 ASN A N 1
ATOM 834 C CA . ASN A 1 100 ? -7.326 2.870 4.337 1.00 97.19 100 ASN A CA 1
ATOM 835 C C . ASN A 1 100 ? -8.825 3.106 4.138 1.00 97.19 100 ASN A C 1
ATOM 837 O O . ASN A 1 100 ? -9.633 2.627 4.927 1.00 97.19 100 ASN A O 1
ATOM 841 N N . TYR A 1 101 ? -9.205 3.828 3.096 1.00 95.81 101 TYR A N 1
ATOM 842 C CA . TYR A 1 101 ? -10.574 4.155 2.747 1.00 95.81 101 TYR A CA 1
ATOM 843 C C . TYR A 1 101 ? -10.821 3.825 1.280 1.00 95.81 101 TYR A C 1
ATOM 845 O O . TYR A 1 101 ? -10.097 4.286 0.398 1.00 95.81 101 TYR A O 1
ATOM 853 N N . TYR A 1 102 ? -11.868 3.048 1.026 1.00 95.75 102 TYR A N 1
ATOM 854 C CA . TYR A 1 102 ? -12.287 2.668 -0.314 1.00 95.75 102 TYR A CA 1
ATOM 855 C C . TYR A 1 102 ? -13.781 2.931 -0.508 1.00 95.75 102 TYR A C 1
ATOM 857 O O . TYR A 1 102 ? -14.587 2.735 0.403 1.00 95.75 102 TYR A O 1
ATOM 865 N N . THR A 1 103 ? -14.147 3.333 -1.718 1.00 94.06 103 THR A N 1
ATOM 866 C CA . THR A 1 103 ? -15.522 3.335 -2.222 1.00 94.06 103 THR A CA 1
ATOM 867 C C . THR A 1 103 ? -15.662 2.247 -3.277 1.00 94.06 103 THR A C 1
ATOM 869 O O . THR A 1 103 ? -14.673 1.619 -3.661 1.00 94.06 103 THR A O 1
ATOM 872 N N . SER A 1 104 ? -16.870 2.017 -3.784 1.00 91.44 104 SER A N 1
ATOM 873 C CA . SER A 1 104 ? -17.081 1.106 -4.915 1.00 91.44 104 SER A CA 1
ATOM 874 C C . SER A 1 104 ? -16.216 1.478 -6.130 1.00 91.44 104 SER A C 1
ATOM 876 O O . SER A 1 104 ? -15.647 0.600 -6.778 1.00 91.44 104 SER A O 1
ATOM 878 N N . GLU A 1 105 ? -16.052 2.775 -6.405 1.00 90.62 105 GLU A N 1
ATOM 879 C CA . GLU A 1 105 ? -15.238 3.279 -7.513 1.00 90.62 105 GLU A CA 1
ATOM 880 C C . GLU A 1 105 ? -13.750 2.998 -7.288 1.00 90.62 105 GLU A C 1
ATOM 882 O O . GLU A 1 105 ? -13.091 2.414 -8.152 1.00 90.62 105 GLU A O 1
ATOM 887 N N . THR A 1 106 ? -13.209 3.363 -6.119 1.00 93.81 106 THR A N 1
ATOM 888 C CA . THR A 1 106 ? -11.777 3.172 -5.842 1.00 93.81 106 THR A CA 1
ATOM 889 C C . THR A 1 106 ? -11.411 1.713 -5.597 1.00 93.81 106 THR A C 1
ATOM 891 O O . THR A 1 106 ? -10.255 1.349 -5.794 1.00 93.81 106 THR A O 1
ATOM 894 N N . LEU A 1 107 ? -12.371 0.853 -5.242 1.00 93.81 107 LEU A N 1
ATOM 895 C CA . LEU A 1 107 ? -12.155 -0.585 -5.078 1.00 93.81 107 LEU A CA 1
ATOM 896 C C . LEU A 1 107 ? -11.765 -1.261 -6.400 1.00 93.81 107 LEU A C 1
ATOM 898 O O . LEU A 1 107 ? -10.857 -2.092 -6.418 1.00 93.81 107 LEU A O 1
ATOM 902 N N . SER A 1 108 ? -12.405 -0.871 -7.508 1.00 91.50 108 SER A N 1
ATOM 903 C CA . SER A 1 108 ? -12.049 -1.368 -8.846 1.00 91.50 108 SER A CA 1
ATOM 904 C C . SER A 1 108 ? -10.628 -0.967 -9.245 1.00 91.50 108 SER A C 1
ATOM 906 O O . SER A 1 108 ? -9.880 -1.759 -9.798 1.00 91.50 108 SER A O 1
ATOM 908 N N . LEU A 1 109 ? -10.206 0.239 -8.877 1.00 94.81 109 LEU A N 1
ATOM 909 C CA . LEU A 1 109 ? -8.854 0.712 -9.140 1.00 94.81 109 LEU A CA 1
ATOM 910 C C . LEU A 1 109 ? -7.825 0.046 -8.210 1.00 94.81 109 LEU A C 1
ATOM 912 O O . LEU A 1 109 ? -6.718 -0.297 -8.626 1.00 94.81 109 LEU A O 1
ATOM 916 N N . ALA A 1 110 ? -8.203 -0.191 -6.953 1.00 95.00 110 ALA A N 1
ATOM 917 C CA . ALA A 1 110 ? -7.402 -0.930 -5.987 1.00 95.00 110 ALA A CA 1
ATOM 918 C C . ALA A 1 110 ? -7.131 -2.365 -6.456 1.00 95.00 110 ALA A C 1
ATOM 920 O O . ALA A 1 110 ? -6.014 -2.845 -6.278 1.00 95.00 110 ALA A O 1
ATOM 921 N N . HIS A 1 111 ? -8.102 -3.020 -7.105 1.00 92.88 111 HIS A N 1
ATOM 922 C CA . HIS A 1 111 ? -7.901 -4.316 -7.756 1.00 92.88 111 HIS A CA 1
ATOM 923 C C . HIS A 1 111 ? -6.685 -4.304 -8.675 1.00 92.88 111 HIS A C 1
ATOM 925 O O . HIS A 1 111 ? -5.816 -5.170 -8.574 1.00 92.88 111 HIS A O 1
ATOM 931 N N . ASP A 1 112 ? -6.628 -3.322 -9.571 1.00 93.38 112 ASP A N 1
ATOM 932 C CA . ASP A 1 112 ? -5.648 -3.260 -10.648 1.00 93.38 112 ASP A CA 1
ATOM 933 C C . ASP A 1 112 ? -4.245 -2.960 -10.120 1.00 93.38 112 ASP A C 1
ATOM 935 O O . ASP A 1 112 ? -3.266 -3.546 -10.587 1.00 93.38 112 ASP A O 1
ATOM 939 N N . LEU A 1 113 ? -4.165 -2.117 -9.092 1.00 96.44 113 LEU A N 1
ATOM 940 C CA . LEU A 1 113 ? -2.914 -1.596 -8.552 1.00 96.44 113 LEU A CA 1
ATOM 941 C C . LEU A 1 113 ? -2.331 -2.422 -7.403 1.00 96.44 113 LEU A C 1
ATOM 943 O O . LEU A 1 113 ? -1.125 -2.368 -7.169 1.00 96.44 113 LEU A O 1
ATOM 947 N N . ALA A 1 114 ? -3.150 -3.160 -6.654 1.00 96.06 114 ALA A N 1
ATOM 948 C CA . ALA A 1 114 ? -2.669 -3.827 -5.456 1.00 96.06 114 ALA A CA 1
ATOM 949 C C . ALA A 1 114 ? -1.662 -4.937 -5.781 1.00 96.06 114 ALA A C 1
ATOM 951 O O . ALA A 1 114 ? -1.879 -5.793 -6.642 1.00 96.06 114 ALA A O 1
ATOM 952 N N . ASN A 1 115 ? -0.565 -4.953 -5.026 1.00 96.62 115 ASN A N 1
ATOM 953 C CA . ASN A 1 115 ? 0.344 -6.088 -5.008 1.00 96.62 115 ASN A CA 1
ATOM 954 C C . ASN A 1 115 ? -0.354 -7.280 -4.317 1.00 96.62 115 ASN A C 1
ATOM 956 O O . ASN A 1 115 ? -0.898 -7.098 -3.220 1.00 96.62 115 ASN A O 1
ATOM 960 N N . PRO A 1 116 ? -0.330 -8.497 -4.894 1.00 95.50 116 PRO A N 1
ATOM 961 C CA . PRO A 1 116 ? -1.021 -9.653 -4.317 1.00 95.50 116 PRO A CA 1
ATOM 962 C C . PRO A 1 116 ? -0.631 -9.960 -2.862 1.00 95.50 116 PRO A C 1
ATOM 964 O O . PRO A 1 116 ? -1.483 -10.333 -2.056 1.00 95.50 116 PRO A O 1
ATOM 967 N N . HIS A 1 117 ? 0.636 -9.757 -2.488 1.00 95.12 117 HIS A N 1
ATOM 968 C CA . HIS A 1 117 ? 1.108 -10.000 -1.119 1.00 95.12 117 HIS A CA 1
ATOM 969 C C . HIS A 1 117 ? 0.604 -8.967 -0.115 1.00 95.12 117 HIS A C 1
ATOM 971 O O . HIS A 1 117 ? 0.439 -9.290 1.065 1.00 95.12 117 HIS A O 1
ATOM 977 N N . GLU A 1 118 ? 0.347 -7.738 -0.569 1.00 94.50 118 GLU A N 1
ATOM 978 C CA . GLU A 1 118 ? -0.264 -6.699 0.260 1.00 94.50 118 GLU A CA 1
ATOM 979 C C . GLU A 1 118 ? -1.740 -7.010 0.520 1.00 94.50 118 GLU A C 1
ATOM 981 O O . GLU A 1 118 ? -2.193 -6.893 1.657 1.00 94.50 118 GLU A O 1
ATOM 986 N N . LEU A 1 119 ? -2.471 -7.510 -0.485 1.00 94.06 119 LEU A N 1
ATOM 987 C CA . LEU A 1 119 ? -3.854 -7.972 -0.302 1.00 94.06 119 LEU A CA 1
ATOM 988 C C . LEU A 1 119 ? -3.953 -9.137 0.689 1.00 94.06 119 LEU A C 1
ATOM 990 O O . LEU A 1 119 ? -4.893 -9.194 1.478 1.00 94.06 119 LEU A O 1
ATOM 994 N N . ASP A 1 120 ? -2.957 -10.025 0.737 1.00 93.44 120 ASP A N 1
ATOM 995 C CA . ASP A 1 120 ? -2.895 -11.103 1.736 1.00 93.44 120 ASP A CA 1
ATOM 996 C C . ASP A 1 120 ? -2.736 -10.591 3.186 1.00 93.44 120 ASP A C 1
ATOM 998 O O . ASP A 1 120 ? -2.718 -11.387 4.129 1.00 93.44 120 ASP A O 1
ATOM 1002 N N . ARG A 1 121 ? -2.555 -9.281 3.402 1.00 92.69 121 ARG A N 1
ATOM 1003 C CA . ARG A 1 121 ? -2.552 -8.653 4.735 1.00 92.69 121 ARG A CA 1
ATOM 1004 C C . ARG A 1 121 ? -3.909 -8.052 5.119 1.00 92.69 121 ARG A C 1
ATOM 1006 O O . ARG A 1 121 ? -4.088 -7.659 6.274 1.00 92.69 121 ARG A O 1
ATOM 1013 N N . ASP A 1 122 ? -4.851 -8.011 4.179 1.00 95.62 122 ASP A N 1
ATOM 1014 C CA . ASP A 1 122 ? -6.217 -7.529 4.355 1.00 95.62 122 ASP A CA 1
ATOM 1015 C C . ASP A 1 122 ? -7.214 -8.489 3.674 1.00 95.62 122 ASP A C 1
ATOM 1017 O O . ASP A 1 122 ? -7.678 -8.280 2.552 1.00 95.62 122 ASP A O 1
ATOM 1021 N N . ILE A 1 123 ? -7.542 -9.576 4.380 1.00 93.69 123 ILE A N 1
ATOM 1022 C CA . ILE A 1 123 ? -8.377 -10.682 3.875 1.00 93.69 123 ILE A CA 1
ATOM 1023 C C . ILE A 1 123 ? -9.769 -10.195 3.447 1.00 93.69 123 ILE A C 1
ATOM 1025 O O . ILE A 1 123 ? -10.320 -10.666 2.448 1.00 93.69 123 ILE A O 1
ATOM 1029 N N . ILE A 1 124 ? -10.346 -9.243 4.186 1.00 96.38 124 ILE A N 1
ATOM 1030 C CA . ILE A 1 124 ? -11.681 -8.719 3.887 1.00 96.38 124 ILE A CA 1
ATOM 1031 C C . ILE A 1 124 ? -11.624 -7.846 2.630 1.00 96.38 124 ILE A C 1
ATOM 1033 O O . ILE A 1 124 ? -12.478 -8.008 1.758 1.00 96.38 124 ILE A O 1
ATOM 1037 N N . LEU A 1 125 ? -10.607 -6.989 2.477 1.00 95.56 125 LEU A N 1
ATOM 1038 C CA . LEU A 1 125 ? -10.403 -6.231 1.240 1.00 95.56 125 LEU A CA 1
ATOM 1039 C C . LEU A 1 125 ? -10.181 -7.166 0.045 1.00 95.56 125 LEU A C 1
ATOM 1041 O O . LEU A 1 125 ? -10.852 -7.012 -0.973 1.00 95.56 125 LEU A O 1
ATOM 1045 N N . LYS A 1 126 ? -9.314 -8.179 0.187 1.00 94.88 126 LYS A N 1
ATOM 1046 C CA . LYS A 1 126 ? -9.064 -9.195 -0.851 1.00 94.88 126 LYS A CA 1
ATOM 1047 C C . LYS A 1 126 ? -10.367 -9.853 -1.319 1.00 94.88 126 LYS A C 1
ATOM 1049 O O . LYS A 1 126 ? -10.599 -9.969 -2.521 1.00 94.88 126 LYS A O 1
ATOM 1054 N N . THR A 1 127 ? -11.237 -10.206 -0.370 1.00 94.00 127 THR A N 1
ATOM 1055 C CA . THR A 1 127 ? -12.560 -10.792 -0.642 1.00 94.00 127 THR A CA 1
ATOM 1056 C C . THR A 1 127 ? -13.476 -9.807 -1.374 1.00 94.00 127 THR A C 1
ATOM 1058 O O . THR A 1 127 ? -14.134 -10.175 -2.343 1.00 94.00 127 THR A O 1
ATOM 1061 N N . LYS A 1 128 ? -13.509 -8.540 -0.944 1.00 93.75 128 LYS A N 1
ATOM 1062 C CA . LYS A 1 128 ? -14.356 -7.495 -1.544 1.00 93.75 128 LYS A CA 1
ATOM 1063 C C . LYS A 1 128 ? -13.977 -7.150 -2.971 1.00 93.75 128 LYS A C 1
ATOM 1065 O O . LYS A 1 128 ? -14.856 -6.873 -3.775 1.00 93.75 128 LYS A O 1
ATOM 1070 N N . ILE A 1 129 ? -12.686 -7.172 -3.270 1.00 91.69 129 ILE A N 1
ATOM 1071 C CA . ILE A 1 129 ? -12.183 -6.909 -4.612 1.00 91.69 129 ILE A CA 1
ATOM 1072 C C . ILE A 1 129 ? -12.597 -8.034 -5.593 1.00 91.69 129 ILE A C 1
ATOM 1074 O O . ILE A 1 129 ? -12.528 -7.837 -6.800 1.00 91.69 129 ILE A O 1
ATOM 1078 N N . GLN A 1 130 ? -13.074 -9.192 -5.100 1.00 81.94 130 GLN A N 1
ATOM 1079 C CA . GLN A 1 130 ? -13.464 -10.350 -5.923 1.00 81.94 130 GLN A CA 1
ATOM 1080 C C . GLN A 1 130 ? -12.367 -10.737 -6.923 1.00 81.94 130 GLN A C 1
ATOM 1082 O O . GLN A 1 130 ? -12.629 -11.076 -8.075 1.00 81.94 130 GLN A O 1
ATOM 1087 N N . THR A 1 131 ? -11.115 -10.652 -6.469 1.00 64.38 131 THR A N 1
ATOM 1088 C CA . THR A 1 131 ? -9.956 -11.001 -7.289 1.00 64.38 131 THR A CA 1
ATOM 1089 C C . THR A 1 131 ? -10.097 -12.444 -7.765 1.00 64.38 131 THR A C 1
ATOM 1091 O O . THR A 1 131 ? -10.083 -13.370 -6.955 1.00 64.38 131 THR A O 1
ATOM 1094 N N . VAL A 1 132 ? -10.136 -12.650 -9.085 1.00 69.38 132 VAL A N 1
ATOM 1095 C CA . VAL A 1 132 ? -9.505 -13.850 -9.646 1.00 69.38 132 VAL A CA 1
ATOM 1096 C C . VAL A 1 132 ? -8.073 -13.804 -9.131 1.00 69.38 132 VAL A C 1
ATOM 1098 O O . VAL A 1 132 ? -7.436 -12.757 -9.263 1.00 69.38 132 VAL A O 1
ATOM 1101 N N . GLU A 1 133 ? -7.604 -14.861 -8.464 1.00 78.00 133 GLU A N 1
ATOM 1102 C CA . GLU A 1 133 ? -6.271 -14.860 -7.858 1.00 78.00 133 GLU A CA 1
ATOM 1103 C C . GLU A 1 133 ? -5.237 -14.398 -8.890 1.00 78.00 133 GLU A C 1
ATOM 1105 O O . GLU A 1 133 ? -4.930 -15.102 -9.853 1.00 78.00 133 GLU A O 1
ATOM 1110 N N . LYS A 1 134 ? -4.729 -13.169 -8.715 1.00 84.62 134 LYS A N 1
ATOM 1111 C CA . LYS A 1 134 ? -3.656 -12.652 -9.557 1.00 84.62 134 LYS A CA 1
ATOM 1112 C C . LYS A 1 134 ? -2.435 -13.516 -9.289 1.00 84.62 134 LYS A C 1
ATOM 1114 O O . LYS A 1 134 ? -1.984 -13.608 -8.145 1.00 84.62 134 LYS A O 1
ATOM 1119 N N . ALA A 1 135 ? -1.915 -14.144 -10.340 1.00 89.19 135 ALA A N 1
ATOM 1120 C CA . ALA A 1 135 ? -0.688 -14.915 -10.246 1.00 89.19 135 ALA A CA 1
ATOM 1121 C C . ALA A 1 135 ? 0.433 -14.015 -9.710 1.00 89.19 135 ALA A C 1
ATOM 1123 O O . ALA A 1 135 ? 0.676 -12.927 -10.233 1.00 89.19 135 ALA A O 1
ATOM 1124 N N . LYS A 1 136 ? 1.091 -14.467 -8.642 1.00 94.44 136 LYS A N 1
ATOM 1125 C CA . LYS A 1 136 ? 2.223 -13.768 -8.033 1.00 94.44 136 LYS A CA 1
ATOM 1126 C C . LYS A 1 136 ? 3.421 -13.846 -8.975 1.00 94.44 136 LYS A C 1
ATOM 1128 O O . LYS A 1 136 ? 3.764 -14.927 -9.451 1.00 94.44 136 LYS A O 1
ATOM 1133 N N . THR A 1 137 ? 4.047 -12.707 -9.256 1.00 94.31 137 THR A N 1
ATOM 1134 C CA . THR A 1 137 ? 5.259 -12.637 -10.082 1.00 94.31 137 THR A CA 1
ATOM 1135 C C . THR A 1 137 ? 6.494 -12.380 -9.219 1.00 94.31 137 THR A C 1
ATOM 1137 O O . THR A 1 137 ? 6.400 -11.773 -8.155 1.00 94.31 137 THR A O 1
ATOM 1140 N N . LYS A 1 138 ? 7.685 -12.736 -9.720 1.00 92.56 138 LYS A N 1
ATOM 1141 C CA . LYS A 1 138 ? 8.958 -12.410 -9.044 1.00 92.56 138 LYS A CA 1
ATOM 1142 C C . LYS A 1 138 ? 9.154 -10.906 -8.825 1.00 92.56 138 LYS A C 1
ATOM 1144 O O . LYS A 1 138 ? 9.794 -10.495 -7.860 1.00 92.56 138 LYS A O 1
ATOM 1149 N N . SER A 1 139 ? 8.626 -10.074 -9.725 1.00 93.50 139 SER A N 1
ATOM 1150 C CA . SER A 1 139 ? 8.604 -8.619 -9.546 1.00 93.50 139 SER A CA 1
ATOM 1151 C C . SER A 1 139 ? 7.699 -8.211 -8.387 1.00 93.50 139 SER A C 1
ATOM 1153 O O . SER A 1 139 ? 8.096 -7.354 -7.603 1.00 93.50 139 SER A O 1
ATOM 1155 N N . ASP A 1 140 ? 6.528 -8.835 -8.224 1.00 95.31 140 ASP A N 1
ATOM 1156 C CA . ASP A 1 140 ? 5.644 -8.549 -7.089 1.00 95.31 140 ASP A CA 1
ATOM 1157 C C . ASP A 1 140 ? 6.279 -8.972 -5.756 1.00 95.31 140 ASP A C 1
ATOM 1159 O O . ASP A 1 140 ? 6.177 -8.219 -4.784 1.00 95.31 140 ASP A O 1
ATOM 1163 N N . ASP A 1 141 ? 6.968 -10.120 -5.716 1.00 94.12 141 ASP A N 1
ATOM 1164 C CA . ASP A 1 141 ? 7.732 -10.583 -4.545 1.00 94.12 141 ASP A CA 1
ATOM 1165 C C . ASP A 1 141 ? 8.768 -9.538 -4.127 1.00 94.12 141 ASP A C 1
ATOM 1167 O O . ASP A 1 141 ? 8.839 -9.117 -2.971 1.00 94.12 141 ASP A O 1
ATOM 1171 N N . LEU A 1 142 ? 9.555 -9.073 -5.093 1.00 92.31 142 LEU A N 1
ATOM 1172 C CA . LEU A 1 142 ? 10.622 -8.119 -4.855 1.00 92.31 142 LEU A CA 1
ATOM 1173 C C . LEU A 1 142 ? 10.090 -6.746 -4.433 1.00 92.31 142 LEU A C 1
ATOM 1175 O O . LEU A 1 142 ? 10.595 -6.165 -3.474 1.00 92.31 142 LEU A O 1
ATOM 1179 N N . VAL A 1 143 ? 9.047 -6.235 -5.092 1.00 94.75 143 VAL A N 1
ATOM 1180 C CA . VAL A 1 143 ? 8.387 -4.980 -4.694 1.00 94.75 143 VAL A CA 1
ATOM 1181 C C . VAL A 1 143 ? 7.891 -5.072 -3.251 1.00 94.75 143 VAL A C 1
ATOM 1183 O O . VAL A 1 143 ? 8.152 -4.167 -2.454 1.00 94.75 143 VAL A O 1
ATOM 1186 N N . TYR A 1 144 ? 7.244 -6.185 -2.896 1.00 95.38 144 TYR A N 1
ATOM 1187 C CA . TYR A 1 144 ? 6.764 -6.448 -1.542 1.00 95.38 144 TYR A CA 1
ATOM 1188 C C . TYR A 1 144 ? 7.909 -6.445 -0.518 1.00 95.38 144 TYR A C 1
ATOM 1190 O O . TYR A 1 144 ? 7.839 -5.739 0.493 1.00 95.38 144 TYR A O 1
ATOM 1198 N N . LEU A 1 145 ? 8.998 -7.170 -0.801 1.00 92.88 145 LEU A N 1
ATOM 1199 C CA . LEU A 1 145 ? 10.186 -7.219 0.054 1.00 92.88 145 LEU A CA 1
ATOM 1200 C C . LEU A 1 145 ? 10.821 -5.839 0.246 1.00 92.88 145 LEU A C 1
ATOM 1202 O O . LEU A 1 145 ? 11.109 -5.456 1.380 1.00 92.88 145 LEU A O 1
ATOM 1206 N N . LEU A 1 146 ? 11.015 -5.078 -0.834 1.00 92.12 146 LEU A N 1
ATOM 1207 C CA . LEU A 1 146 ? 11.642 -3.755 -0.793 1.00 92.12 146 LEU A CA 1
ATOM 1208 C C . LEU A 1 146 ? 10.808 -2.758 0.012 1.00 92.12 146 LEU A C 1
ATOM 1210 O O . LEU A 1 146 ? 11.349 -2.060 0.870 1.00 92.12 146 LEU A O 1
ATOM 1214 N N . ARG A 1 147 ? 9.487 -2.712 -0.210 1.00 94.12 147 ARG A N 1
ATOM 1215 C CA . ARG A 1 147 ? 8.588 -1.798 0.517 1.00 94.12 147 ARG A CA 1
ATOM 1216 C C . ARG A 1 147 ? 8.532 -2.139 2.001 1.00 94.12 147 ARG A C 1
ATOM 1218 O O . ARG A 1 147 ? 8.655 -1.250 2.847 1.00 94.12 147 ARG A O 1
ATOM 1225 N N . LEU A 1 148 ? 8.445 -3.426 2.339 1.00 92.62 148 LEU A N 1
ATOM 1226 C CA . LEU A 1 148 ? 8.506 -3.853 3.733 1.00 92.62 148 LEU A CA 1
ATOM 1227 C C . LEU A 1 148 ? 9.863 -3.567 4.373 1.00 92.62 148 LEU A C 1
ATOM 1229 O O . LEU A 1 148 ? 9.891 -3.084 5.504 1.00 92.62 148 LEU A O 1
ATOM 1233 N N . TYR A 1 149 ? 10.969 -3.813 3.670 1.00 91.31 149 TYR A N 1
ATOM 1234 C CA . TYR A 1 149 ? 12.316 -3.530 4.164 1.00 91.31 149 TYR A CA 1
ATOM 1235 C C . TYR A 1 149 ? 12.492 -2.048 4.449 1.00 91.31 149 TYR A C 1
ATOM 1237 O O . TYR A 1 149 ? 12.872 -1.684 5.561 1.00 91.31 149 TYR A O 1
ATOM 1245 N N . HIS A 1 150 ? 12.130 -1.197 3.491 1.00 90.38 150 HIS A N 1
ATOM 1246 C CA . HIS A 1 150 ? 12.233 0.247 3.633 1.00 90.38 150 HIS A CA 1
ATOM 1247 C C . HIS A 1 150 ? 11.431 0.759 4.839 1.00 90.38 150 HIS A C 1
ATOM 1249 O O . HIS A 1 150 ? 11.970 1.488 5.672 1.00 90.38 150 HIS A O 1
ATOM 1255 N N . SER A 1 151 ? 10.186 0.294 5.005 1.00 90.00 151 SER A N 1
ATOM 1256 C CA . SER A 1 151 ? 9.350 0.673 6.156 1.00 90.00 151 SER A CA 1
ATOM 1257 C C . SER A 1 151 ? 9.884 0.165 7.505 1.00 90.00 151 SER A C 1
ATOM 1259 O O . SER A 1 151 ? 9.592 0.743 8.552 1.00 90.00 151 SER A O 1
ATOM 1261 N N . ASP A 1 152 ? 10.665 -0.922 7.508 1.00 90.38 152 ASP A N 1
ATOM 1262 C CA . ASP A 1 152 ? 11.027 -1.647 8.726 1.00 90.38 152 ASP A CA 1
ATOM 1263 C C . ASP A 1 152 ? 12.506 -1.564 9.118 1.00 90.38 152 ASP A C 1
ATOM 1265 O O . ASP A 1 152 ? 12.872 -1.987 10.217 1.00 90.38 152 ASP A O 1
ATOM 1269 N N . ILE A 1 153 ? 13.367 -1.001 8.267 1.00 89.44 153 ILE A N 1
ATOM 1270 C CA . ILE A 1 153 ? 14.827 -0.996 8.448 1.00 89.44 153 ILE A CA 1
ATOM 1271 C C . ILE A 1 153 ? 15.252 -0.427 9.807 1.00 89.44 153 ILE A C 1
ATOM 1273 O O . ILE A 1 153 ? 16.145 -0.955 10.473 1.00 89.44 153 ILE A O 1
ATOM 1277 N N . LYS A 1 154 ? 14.569 0.619 10.283 1.00 90.12 154 LYS A N 1
ATOM 1278 C CA . LYS A 1 154 ? 14.843 1.221 11.591 1.00 90.12 154 LYS A CA 1
ATOM 1279 C C . LYS A 1 154 ? 14.521 0.262 12.738 1.00 90.12 154 LYS A C 1
ATOM 1281 O O . LYS A 1 154 ? 15.310 0.146 13.673 1.00 90.12 154 LYS A O 1
ATOM 1286 N N . ASN A 1 155 ? 13.388 -0.435 12.675 1.00 87.62 155 ASN A N 1
ATOM 1287 C CA . ASN A 1 155 ? 12.999 -1.399 13.704 1.00 87.62 155 ASN A CA 1
ATOM 1288 C C . ASN A 1 155 ? 13.863 -2.657 13.655 1.00 87.62 155 ASN A C 1
ATOM 1290 O O . ASN A 1 155 ? 14.193 -3.188 14.710 1.00 87.62 155 ASN A O 1
ATOM 1294 N N . LEU A 1 156 ? 14.263 -3.103 12.462 1.00 86.56 156 LEU A N 1
ATOM 1295 C CA . LEU A 1 156 ? 15.221 -4.193 12.279 1.00 86.56 156 LEU A CA 1
ATOM 1296 C C . LEU A 1 156 ? 16.566 -3.880 12.941 1.00 86.56 156 LEU A C 1
ATOM 1298 O O . LEU A 1 156 ? 17.107 -4.727 13.642 1.00 86.56 156 LEU A O 1
ATOM 1302 N N . ARG A 1 157 ? 17.078 -2.653 12.770 1.00 87.38 157 ARG A N 1
ATOM 1303 C CA . ARG A 1 157 ? 18.325 -2.202 13.410 1.00 87.38 157 ARG A CA 1
ATOM 1304 C C . ARG A 1 157 ? 18.205 -2.117 14.933 1.00 87.38 157 ARG A C 1
ATOM 1306 O O . ARG A 1 157 ? 19.134 -2.486 15.639 1.00 87.38 157 ARG A O 1
ATOM 1313 N N . LEU A 1 158 ? 17.073 -1.628 15.444 1.00 87.44 158 LEU A N 1
ATOM 1314 C CA . LEU A 1 158 ? 16.880 -1.406 16.882 1.00 87.44 158 LEU A CA 1
ATOM 1315 C C . LEU A 1 158 ? 16.449 -2.665 17.652 1.00 87.44 158 LEU A C 1
ATOM 1317 O O . LEU A 1 158 ? 16.757 -2.800 18.834 1.00 87.44 158 LEU A O 1
ATOM 1321 N N . ASN A 1 159 ? 15.687 -3.558 17.020 1.00 85.50 159 ASN A N 1
ATOM 1322 C CA . ASN A 1 159 ? 15.045 -4.709 17.658 1.00 85.50 159 ASN A CA 1
ATOM 1323 C C . ASN A 1 159 ? 15.055 -5.957 16.750 1.00 85.50 159 ASN A C 1
ATOM 1325 O O . ASN A 1 159 ? 13.985 -6.509 16.476 1.00 85.50 159 ASN A O 1
ATOM 1329 N N . PRO A 1 160 ? 16.228 -6.431 16.294 1.00 85.56 160 PRO A N 1
ATOM 1330 C CA . PRO A 1 160 ? 16.321 -7.507 15.303 1.00 85.56 160 PRO A CA 1
ATOM 1331 C C . PRO A 1 160 ? 15.589 -8.782 15.743 1.00 85.56 160 PRO A C 1
ATOM 1333 O O . PRO A 1 160 ? 14.786 -9.314 14.983 1.00 85.56 160 PRO A O 1
ATOM 1336 N N . GLU A 1 161 ? 15.765 -9.208 16.998 1.00 84.31 161 GLU A N 1
ATOM 1337 C CA . GLU A 1 161 ? 15.109 -10.396 17.573 1.00 84.31 161 GLU A CA 1
ATOM 1338 C C . GLU A 1 161 ? 13.580 -10.356 17.462 1.00 84.31 161 GLU A C 1
ATOM 1340 O O . GLU A 1 161 ? 12.952 -11.326 17.043 1.00 84.31 161 GLU A O 1
ATOM 1345 N N . LEU A 1 162 ? 12.971 -9.206 17.771 1.00 83.50 162 LEU A N 1
ATOM 1346 C CA . LEU A 1 162 ? 11.515 -9.041 17.725 1.00 83.50 162 LEU A CA 1
ATOM 1347 C C . LEU A 1 162 ? 10.990 -8.947 16.286 1.00 83.50 162 LEU A C 1
ATOM 1349 O O . LEU A 1 162 ? 9.826 -9.257 16.029 1.00 83.50 162 LEU A O 1
ATOM 1353 N N . ARG A 1 163 ? 11.829 -8.517 15.334 1.00 85.75 163 ARG A N 1
ATOM 1354 C CA . ARG A 1 163 ? 11.452 -8.393 13.918 1.00 85.75 163 ARG A CA 1
ATOM 1355 C C . ARG A 1 163 ? 11.664 -9.672 13.119 1.00 85.75 163 ARG A C 1
ATOM 1357 O O . ARG A 1 163 ? 10.956 -9.853 12.132 1.00 85.75 163 ARG A O 1
ATOM 1364 N N . ILE A 1 164 ? 12.531 -10.587 13.555 1.00 84.19 164 ILE A N 1
ATOM 1365 C CA . ILE A 1 164 ? 12.767 -11.866 12.864 1.00 84.19 164 ILE A CA 1
ATOM 1366 C C . ILE A 1 164 ? 11.464 -12.648 12.663 1.00 84.19 164 ILE A C 1
ATOM 1368 O O . ILE A 1 164 ? 11.210 -13.124 11.563 1.00 84.19 164 ILE A O 1
ATOM 1372 N N . LYS A 1 165 ? 10.570 -12.701 13.663 1.00 84.19 165 LYS A N 1
ATOM 1373 C CA . LYS A 1 165 ? 9.278 -13.399 13.523 1.00 84.19 165 LYS A CA 1
ATOM 1374 C C . LYS A 1 165 ? 8.424 -12.829 12.378 1.00 84.19 165 LYS A C 1
ATOM 1376 O O . LYS A 1 165 ? 7.818 -13.593 11.629 1.00 84.19 165 LYS A O 1
ATOM 1381 N N . LYS A 1 166 ? 8.398 -11.497 12.217 1.00 87.62 166 LYS A N 1
ATOM 1382 C CA . LYS A 1 166 ? 7.723 -10.834 11.087 1.00 87.62 166 LYS A CA 1
ATOM 1383 C C . LYS A 1 166 ? 8.386 -11.227 9.769 1.00 87.62 166 LYS A C 1
ATOM 1385 O O . LYS A 1 166 ? 7.687 -11.624 8.844 1.00 87.62 166 LYS A O 1
ATOM 1390 N N . TRP A 1 167 ? 9.710 -11.130 9.694 1.00 89.19 167 TRP A N 1
ATOM 1391 C CA . TRP A 1 167 ? 10.454 -11.377 8.460 1.00 89.19 167 TRP A CA 1
ATOM 1392 C C . TRP A 1 167 ? 10.429 -12.835 8.013 1.00 89.19 167 TRP A C 1
ATOM 1394 O O . TRP A 1 167 ? 10.245 -13.079 6.829 1.00 89.19 167 TRP A O 1
ATOM 1404 N N . ASN A 1 168 ? 10.467 -13.800 8.932 1.00 87.38 168 ASN A N 1
ATOM 1405 C CA . ASN A 1 168 ? 10.292 -15.215 8.598 1.00 87.38 168 ASN A CA 1
ATOM 1406 C C . ASN A 1 168 ? 8.970 -15.451 7.857 1.00 87.38 168 ASN A C 1
ATOM 1408 O O . ASN A 1 168 ? 8.950 -16.132 6.841 1.00 87.38 168 ASN A O 1
ATOM 1412 N N . ARG A 1 169 ? 7.870 -14.832 8.304 1.00 87.69 169 ARG A N 1
ATOM 1413 C CA . ARG A 1 169 ? 6.584 -14.921 7.592 1.00 87.69 169 ARG A CA 1
ATOM 1414 C C . ARG A 1 169 ? 6.600 -14.215 6.245 1.00 87.69 169 ARG A C 1
ATOM 1416 O O . ARG A 1 169 ? 5.997 -14.708 5.304 1.00 87.69 169 ARG A O 1
ATOM 1423 N N . VAL A 1 170 ? 7.252 -13.057 6.161 1.00 90.62 170 VAL A N 1
ATOM 1424 C CA . VAL A 1 170 ? 7.403 -12.324 4.896 1.00 90.62 170 VAL A CA 1
ATOM 1425 C C . VAL A 1 170 ? 8.126 -13.193 3.870 1.00 90.62 170 VAL A C 1
ATOM 1427 O O . VAL A 1 170 ? 7.641 -13.308 2.754 1.00 90.62 170 VAL A O 1
ATOM 1430 N N . PHE A 1 171 ? 9.211 -13.860 4.261 1.00 90.12 171 PHE A N 1
ATOM 1431 C CA . PHE A 1 171 ? 9.959 -14.745 3.372 1.00 90.12 171 PHE A CA 1
ATOM 1432 C C . PHE A 1 171 ? 9.200 -16.016 3.005 1.00 90.12 171 PHE A C 1
ATOM 1434 O O . PHE A 1 171 ? 9.211 -16.393 1.839 1.00 90.12 171 PHE A O 1
ATOM 1441 N N . LEU A 1 172 ? 8.450 -16.602 3.944 1.00 89.88 172 LEU A N 1
ATOM 1442 C CA . LEU A 1 172 ? 7.541 -17.711 3.639 1.00 89.88 172 LEU A CA 1
ATOM 1443 C C . LEU A 1 172 ? 6.487 -17.336 2.585 1.00 89.88 172 LEU A C 1
ATOM 1445 O O . LEU A 1 172 ? 6.088 -18.194 1.813 1.00 89.88 172 LEU A O 1
ATOM 1449 N N . LYS A 1 173 ? 6.032 -16.074 2.530 1.00 90.88 173 LYS A N 1
ATOM 1450 C CA . LYS A 1 173 ? 5.054 -15.627 1.519 1.00 90.88 173 LYS A CA 1
ATOM 1451 C C . LYS A 1 173 ? 5.627 -15.517 0.103 1.00 90.88 173 LYS A C 1
ATOM 1453 O O . LYS A 1 173 ? 4.844 -15.528 -0.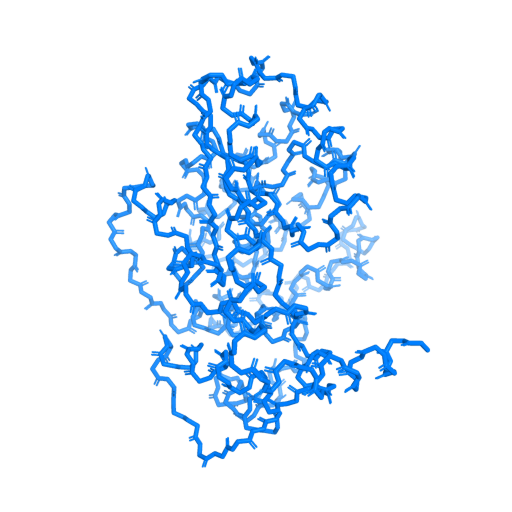841 1.00 90.88 173 LYS A O 1
ATOM 1458 N N . VAL A 1 174 ? 6.942 -15.363 -0.024 1.00 90.81 174 VAL A N 1
ATOM 1459 C CA . VAL A 1 174 ? 7.659 -15.218 -1.303 1.00 90.81 174 VAL A CA 1
ATOM 1460 C C . VAL A 1 174 ? 8.558 -16.429 -1.579 1.00 90.81 174 VAL A C 1
ATOM 1462 O O . VAL A 1 174 ? 9.569 -16.308 -2.263 1.00 90.81 174 VAL A O 1
ATOM 1465 N N . ASP A 1 175 ? 8.248 -17.575 -0.962 1.00 88.75 175 ASP A N 1
ATOM 1466 C CA . ASP A 1 175 ? 8.984 -18.837 -1.104 1.00 88.75 175 ASP A CA 1
ATOM 1467 C C . ASP A 1 175 ? 10.512 -18.705 -0.925 1.00 88.75 175 ASP A C 1
ATOM 1469 O O . ASP A 1 175 ? 11.308 -19.407 -1.550 1.00 88.75 175 ASP A O 1
ATOM 1473 N N . ALA A 1 176 ? 10.941 -17.797 -0.044 1.00 85.31 176 ALA A N 1
ATOM 1474 C CA . ALA A 1 176 ? 12.342 -17.575 0.284 1.00 85.31 176 ALA A CA 1
ATOM 1475 C C . ALA A 1 176 ? 12.702 -18.225 1.627 1.00 85.31 176 ALA A C 1
ATOM 1477 O O . ALA A 1 176 ? 11.978 -18.118 2.618 1.00 85.31 176 ALA A O 1
ATOM 1478 N N . THR A 1 177 ? 13.869 -18.866 1.687 1.00 77.00 177 THR A N 1
ATOM 1479 C CA . THR A 1 177 ? 14.416 -19.458 2.916 1.00 77.00 177 THR A CA 1
ATOM 1480 C C . THR A 1 177 ? 15.523 -18.586 3.491 1.00 77.00 177 THR A C 1
ATOM 1482 O O . THR A 1 177 ? 16.364 -18.085 2.745 1.00 77.00 177 THR A O 1
ATOM 1485 N N . ILE A 1 178 ? 15.586 -18.462 4.818 1.00 67.50 178 ILE A N 1
ATOM 1486 C CA . ILE A 1 178 ? 16.681 -17.759 5.495 1.00 67.50 178 ILE A CA 1
ATOM 1487 C C . ILE A 1 178 ? 17.626 -18.768 6.150 1.00 67.50 178 ILE A C 1
ATOM 1489 O O . ILE A 1 178 ? 17.178 -19.630 6.902 1.00 67.50 178 ILE A O 1
ATOM 1493 N N . GLY A 1 179 ? 18.933 -18.630 5.910 1.00 67.19 179 GLY A N 1
ATOM 1494 C CA . GLY A 1 179 ? 19.955 -19.451 6.572 1.00 67.19 179 GLY A CA 1
ATOM 1495 C C . GLY A 1 179 ? 20.280 -19.029 8.013 1.00 67.19 179 GLY A C 1
ATOM 1496 O O . GLY A 1 179 ? 20.678 -19.868 8.815 1.00 67.19 179 GLY A O 1
ATOM 1497 N N . HIS A 1 180 ? 20.098 -17.751 8.371 1.00 65.06 180 HIS A N 1
ATOM 1498 C CA . HIS A 1 180 ? 20.462 -17.208 9.688 1.00 65.06 180 HIS A CA 1
ATOM 1499 C C . HIS A 1 180 ? 19.487 -16.127 10.190 1.00 65.06 180 HIS A C 1
ATOM 1501 O O . HIS A 1 180 ? 18.717 -15.548 9.431 1.00 65.06 180 HIS A O 1
ATOM 1507 N N . ASN A 1 181 ? 19.527 -15.849 11.494 1.00 68.00 181 ASN A N 1
ATOM 1508 C CA . ASN A 1 181 ? 18.686 -14.856 12.161 1.00 68.00 181 ASN A CA 1
ATOM 1509 C C . ASN A 1 181 ? 19.366 -13.474 12.153 1.00 68.00 181 ASN A C 1
ATOM 1511 O O . ASN A 1 181 ? 20.384 -13.297 12.819 1.00 68.00 181 ASN A O 1
ATOM 1515 N N . GLY A 1 182 ? 18.799 -12.472 11.469 1.00 70.88 182 GLY A N 1
ATOM 1516 C CA . GLY A 1 182 ? 19.228 -11.073 11.624 1.00 70.88 182 GLY A CA 1
ATOM 1517 C C . GLY A 1 182 ? 19.067 -10.180 10.391 1.00 70.88 182 GLY A C 1
ATOM 1518 O O . GLY A 1 182 ? 18.617 -10.615 9.333 1.00 70.88 182 GLY A O 1
ATOM 1519 N N . LEU A 1 183 ? 19.463 -8.907 10.535 1.00 77.81 183 LEU A N 1
ATOM 1520 C CA . LEU A 1 183 ? 19.417 -7.893 9.469 1.00 77.81 183 LEU A CA 1
ATOM 1521 C C . LEU A 1 183 ? 20.237 -8.305 8.238 1.00 77.81 183 LEU A C 1
ATOM 1523 O O . LEU A 1 183 ? 19.749 -8.185 7.120 1.00 77.81 183 LEU A O 1
ATOM 1527 N N . ALA A 1 184 ? 21.444 -8.837 8.448 1.00 82.50 184 ALA A N 1
ATOM 1528 C CA . ALA A 1 184 ? 22.311 -9.292 7.361 1.00 82.50 184 ALA A CA 1
ATOM 1529 C C . ALA A 1 184 ? 21.639 -10.378 6.508 1.00 82.50 184 ALA A C 1
ATOM 1531 O O . ALA A 1 184 ? 21.818 -10.418 5.297 1.00 82.50 184 ALA A O 1
ATOM 1532 N N . SER A 1 185 ? 20.819 -11.227 7.124 1.00 79.19 185 SER A N 1
ATOM 1533 C CA . SER A 1 185 ? 20.079 -12.269 6.420 1.00 79.19 185 SER A CA 1
ATOM 1534 C C . SER A 1 185 ? 18.913 -11.696 5.617 1.00 79.19 185 SER A C 1
ATOM 1536 O O . SER A 1 185 ? 18.702 -12.120 4.486 1.00 79.19 18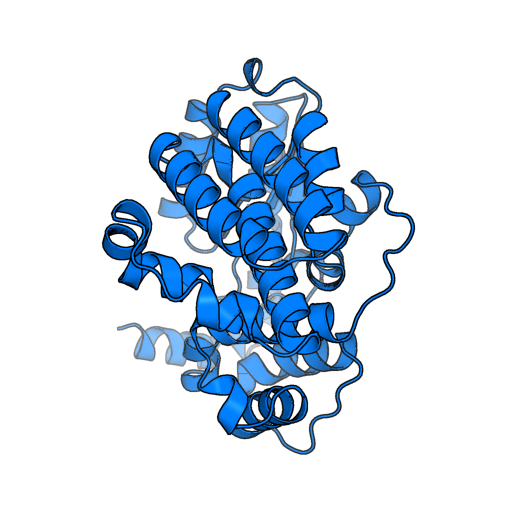5 SER A O 1
ATOM 1538 N N . VAL A 1 186 ? 18.214 -10.686 6.149 1.00 81.12 186 VAL A N 1
ATOM 1539 C CA . VAL A 1 186 ? 17.178 -9.959 5.396 1.00 81.12 186 VAL A CA 1
ATOM 1540 C C . VAL A 1 186 ? 17.780 -9.295 4.159 1.00 81.12 186 VAL A C 1
ATOM 1542 O O . VAL A 1 186 ? 17.284 -9.473 3.050 1.00 81.12 186 VAL A O 1
ATOM 1545 N N . GLU A 1 187 ? 18.885 -8.573 4.339 1.00 82.94 187 GLU A N 1
ATOM 1546 C CA . GLU A 1 187 ? 19.599 -7.916 3.243 1.00 82.94 187 GLU A CA 1
ATOM 1547 C C . GLU A 1 187 ? 20.174 -8.925 2.250 1.00 82.94 187 GLU A C 1
ATOM 1549 O O . GLU A 1 187 ? 20.121 -8.693 1.046 1.00 82.94 187 GLU A O 1
ATOM 1554 N N . SER A 1 188 ? 20.680 -10.062 2.732 1.00 82.25 188 SER A N 1
ATOM 1555 C CA . SER A 1 188 ? 21.181 -11.134 1.877 1.00 82.25 188 SER A CA 1
ATOM 1556 C C . SER A 1 188 ? 20.084 -11.697 0.982 1.00 82.25 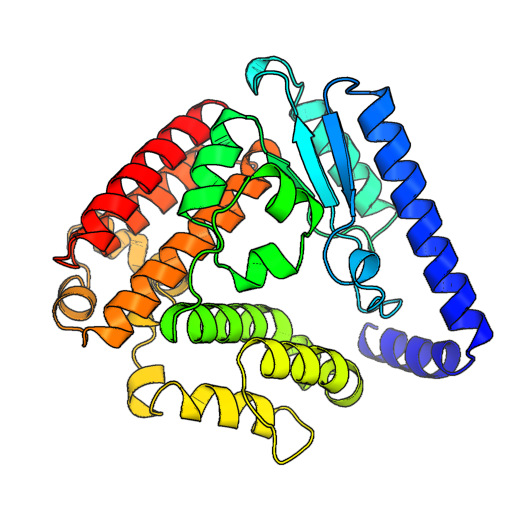188 SER A C 1
ATOM 1558 O O . SER A 1 188 ? 20.350 -11.878 -0.199 1.00 82.25 188 SER A O 1
ATOM 1560 N N . VAL A 1 189 ? 18.872 -11.936 1.497 1.00 80.38 189 VAL A N 1
ATOM 1561 C CA . VAL A 1 189 ? 17.748 -12.396 0.666 1.00 80.38 189 VAL A CA 1
ATOM 1562 C C . VAL A 1 189 ? 17.343 -11.317 -0.337 1.00 80.38 189 VAL A C 1
ATOM 1564 O O . VAL A 1 189 ? 17.168 -11.614 -1.507 1.00 80.38 189 VAL A O 1
ATOM 1567 N N . ILE A 1 190 ? 17.269 -10.042 0.048 1.00 79.94 190 ILE A N 1
ATOM 1568 C CA . ILE A 1 190 ? 16.973 -8.971 -0.925 1.00 79.94 190 ILE A CA 1
ATOM 1569 C C . ILE A 1 190 ? 18.029 -8.942 -2.048 1.00 79.94 190 ILE A C 1
ATOM 1571 O O . ILE A 1 190 ? 17.686 -8.785 -3.220 1.00 79.94 190 ILE A O 1
ATOM 1575 N N . ARG A 1 191 ? 19.303 -9.178 -1.710 1.00 79.81 191 ARG A N 1
ATOM 1576 C CA . ARG A 1 191 ? 20.412 -9.287 -2.673 1.00 79.81 191 ARG A CA 1
ATOM 1577 C C . ARG A 1 191 ? 20.393 -10.566 -3.522 1.00 79.81 191 ARG A C 1
ATOM 1579 O O . ARG A 1 191 ? 21.083 -10.600 -4.533 1.00 79.81 191 ARG A O 1
ATOM 1586 N N . THR A 1 192 ? 19.648 -11.617 -3.161 1.00 77.69 192 THR A N 1
ATOM 1587 C CA . THR A 1 192 ? 19.471 -12.771 -4.068 1.00 77.69 192 THR A CA 1
ATOM 1588 C C . THR A 1 192 ? 18.452 -12.484 -5.165 1.00 77.69 192 THR A C 1
ATOM 1590 O O . THR A 1 192 ? 18.540 -13.072 -6.240 1.00 77.69 192 THR A O 1
ATOM 1593 N N . TYR A 1 193 ? 17.509 -11.569 -4.921 1.00 69.50 193 TYR A N 1
ATOM 1594 C CA . TYR A 1 193 ? 16.524 -11.145 -5.917 1.00 69.50 193 TYR A CA 1
ATOM 1595 C C . TYR A 1 193 ? 17.063 -10.089 -6.893 1.00 69.50 193 TYR A C 1
ATOM 1597 O O . TYR A 1 193 ? 16.602 -10.025 -8.032 1.00 69.50 193 TYR A O 1
ATOM 1605 N N . ILE A 1 194 ? 18.018 -9.260 -6.464 1.00 67.44 194 ILE A N 1
ATOM 1606 C CA . ILE A 1 194 ? 18.636 -8.206 -7.280 1.00 67.44 194 ILE A CA 1
ATOM 1607 C C . ILE A 1 194 ? 20.149 -8.228 -7.049 1.00 67.44 194 ILE A C 1
ATOM 1609 O O . ILE A 1 194 ? 20.585 -8.162 -5.898 1.00 67.44 194 ILE A O 1
ATOM 1613 N N . SER A 1 195 ? 20.958 -8.260 -8.116 1.00 65.75 195 SER A N 1
ATOM 1614 C CA . SER A 1 195 ? 22.419 -8.192 -7.961 1.00 65.75 195 SER A CA 1
ATOM 1615 C C . SER A 1 195 ? 22.842 -6.883 -7.275 1.00 65.75 195 SER A C 1
ATOM 1617 O O . SER A 1 195 ? 22.177 -5.854 -7.393 1.00 65.75 195 SER A O 1
ATOM 1619 N N . SER A 1 196 ? 23.958 -6.879 -6.539 1.00 60.66 196 SER A N 1
ATOM 1620 C CA . SER A 1 196 ? 24.391 -5.686 -5.792 1.00 60.66 196 SER A CA 1
ATOM 1621 C C . SER A 1 196 ? 24.552 -4.439 -6.669 1.00 60.66 196 SER A C 1
ATOM 1623 O O . SER A 1 196 ? 24.219 -3.353 -6.210 1.00 60.66 196 SER A O 1
ATOM 1625 N N . SER A 1 197 ? 24.979 -4.596 -7.926 1.00 55.31 197 SER A N 1
ATOM 1626 C CA . SER A 1 197 ? 25.105 -3.508 -8.908 1.00 55.31 197 SER A CA 1
ATOM 1627 C C . SER A 1 197 ? 23.764 -2.962 -9.408 1.00 55.31 197 SER A C 1
ATOM 1629 O O . SER A 1 197 ? 23.683 -1.832 -9.868 1.00 55.31 197 SER A O 1
ATOM 1631 N N . GLU A 1 198 ? 22.691 -3.745 -9.332 1.00 65.06 198 GLU A N 1
ATOM 1632 C CA . GLU A 1 198 ? 21.351 -3.315 -9.748 1.00 65.06 198 GLU A CA 1
ATOM 1633 C C . GLU A 1 198 ? 20.586 -2.629 -8.612 1.00 65.06 198 GLU A C 1
ATOM 1635 O O . GLU A 1 198 ? 19.751 -1.769 -8.872 1.00 65.06 198 GLU A O 1
ATOM 1640 N N . LEU A 1 199 ? 20.899 -2.951 -7.351 1.00 63.12 199 LEU A N 1
ATOM 1641 C CA . LEU A 1 199 ? 20.394 -2.205 -6.191 1.00 63.12 199 LEU A CA 1
ATOM 1642 C C . LEU A 1 199 ? 20.883 -0.749 -6.187 1.00 63.12 199 LEU A C 1
ATOM 1644 O O . LEU A 1 199 ? 20.208 0.119 -5.637 1.00 63.12 199 LEU A O 1
ATOM 1648 N N . GLU A 1 200 ? 22.027 -0.475 -6.817 1.00 63.47 200 GLU A N 1
ATOM 1649 C CA . GLU A 1 200 ? 22.557 0.881 -6.987 1.00 63.47 200 GLU A CA 1
ATOM 1650 C C . GLU A 1 200 ? 21.748 1.706 -8.004 1.00 63.47 200 GLU A C 1
ATOM 1652 O O . GLU A 1 200 ? 21.769 2.938 -7.939 1.00 63.47 200 GLU A O 1
ATOM 1657 N N . MET A 1 201 ? 20.934 1.066 -8.860 1.00 70.38 201 MET A N 1
ATOM 1658 C CA . MET A 1 201 ? 19.964 1.735 -9.740 1.00 70.38 201 MET A CA 1
ATOM 1659 C C . MET A 1 201 ? 18.723 2.189 -8.955 1.00 70.38 201 MET A C 1
ATOM 1661 O O . MET A 1 201 ? 17.586 1.802 -9.236 1.00 70.38 201 MET A O 1
ATOM 1665 N N . THR A 1 202 ? 18.957 3.056 -7.967 1.00 72.38 202 THR A N 1
ATOM 1666 C CA . THR A 1 202 ? 17.948 3.656 -7.078 1.00 72.38 202 THR A CA 1
ATOM 1667 C C . THR A 1 202 ? 16.681 4.122 -7.814 1.00 72.38 202 THR A C 1
ATOM 1669 O O . THR A 1 202 ? 15.594 3.851 -7.301 1.00 72.38 202 THR A O 1
ATOM 1672 N N . PRO A 1 203 ? 16.751 4.746 -9.012 1.00 75.19 203 PRO A N 1
ATOM 1673 C CA . PRO A 1 203 ? 15.554 5.220 -9.710 1.00 75.19 203 PRO A CA 1
ATOM 1674 C C . PRO A 1 203 ? 14.600 4.095 -10.121 1.00 75.19 203 PRO A C 1
ATOM 1676 O O . PRO A 1 203 ? 13.390 4.234 -9.964 1.00 75.19 203 PRO A O 1
ATOM 1679 N N . LEU A 1 204 ? 15.132 2.957 -10.580 1.00 78.56 204 LEU A N 1
ATOM 1680 C CA . LEU A 1 204 ? 14.331 1.812 -11.027 1.00 78.56 204 LEU A CA 1
ATOM 1681 C C . LEU A 1 204 ? 13.681 1.066 -9.855 1.00 78.56 204 LEU A C 1
ATOM 1683 O O . LEU A 1 204 ? 12.576 0.536 -9.984 1.00 78.56 204 LEU A O 1
ATOM 1687 N N . VAL A 1 205 ? 14.365 1.023 -8.711 1.00 82.88 205 VAL A N 1
ATOM 1688 C CA . VAL A 1 205 ? 13.947 0.250 -7.533 1.00 82.88 205 VAL A CA 1
ATOM 1689 C C . VAL A 1 205 ? 13.049 1.069 -6.598 1.00 82.88 205 VAL A C 1
ATOM 1691 O O . VAL A 1 205 ? 12.156 0.514 -5.961 1.00 82.88 205 VAL A O 1
ATOM 1694 N N . TYR A 1 206 ? 13.246 2.388 -6.539 1.00 85.75 206 TYR A N 1
ATOM 1695 C CA . TYR A 1 206 ? 12.481 3.314 -5.701 1.00 85.75 206 TYR A CA 1
ATOM 1696 C C . TYR A 1 206 ? 12.080 4.573 -6.488 1.00 85.75 206 TYR A C 1
ATOM 1698 O O . TYR A 1 206 ? 12.541 5.675 -6.173 1.00 85.75 206 TYR A O 1
ATOM 1706 N N . PRO A 1 207 ? 11.199 4.449 -7.500 1.00 85.62 207 PRO A N 1
ATOM 1707 C CA . PRO A 1 207 ? 10.847 5.569 -8.371 1.00 85.62 207 PRO A CA 1
ATOM 1708 C C . PRO A 1 207 ? 10.257 6.760 -7.606 1.00 85.62 207 PRO A C 1
ATOM 1710 O O . PRO A 1 207 ? 10.566 7.895 -7.939 1.00 85.62 207 PRO A O 1
ATOM 1713 N N . HIS A 1 208 ? 9.484 6.531 -6.541 1.00 84.38 208 HIS A N 1
ATOM 1714 C CA . HIS A 1 208 ? 8.927 7.593 -5.691 1.00 84.38 208 HIS A CA 1
ATOM 1715 C C . HIS A 1 208 ? 10.014 8.401 -4.957 1.00 84.38 208 HIS A C 1
ATOM 1717 O O . HIS A 1 208 ? 9.987 9.627 -5.005 1.00 84.38 208 HIS A O 1
ATOM 1723 N N . LEU A 1 209 ? 11.017 7.742 -4.360 1.00 86.44 209 LEU A N 1
ATOM 1724 C CA . LEU A 1 209 ? 12.144 8.442 -3.726 1.00 86.44 209 LEU A CA 1
ATOM 1725 C C . LEU A 1 209 ? 12.942 9.215 -4.765 1.00 86.44 209 LEU A C 1
ATOM 1727 O O . LEU A 1 209 ? 13.354 10.347 -4.535 1.00 86.44 209 LEU A O 1
ATOM 1731 N N . TRP A 1 210 ? 13.163 8.616 -5.932 1.00 87.00 210 TRP A N 1
ATOM 1732 C CA . TRP A 1 210 ? 13.852 9.309 -7.003 1.00 87.00 210 TRP A CA 1
ATOM 1733 C C . TRP A 1 210 ? 13.075 10.551 -7.469 1.00 87.00 210 TRP A C 1
ATOM 1735 O O . TRP A 1 210 ? 13.683 11.612 -7.626 1.00 87.00 210 TRP A O 1
ATOM 1745 N N . LEU A 1 211 ? 11.747 10.453 -7.608 1.00 86.19 211 LEU A N 1
ATOM 1746 C CA . LEU A 1 211 ? 10.873 11.581 -7.934 1.00 86.19 211 LEU A CA 1
ATOM 1747 C C . LEU A 1 211 ? 11.036 12.735 -6.943 1.00 86.19 211 LEU A C 1
ATOM 1749 O O . LEU A 1 211 ? 11.273 13.856 -7.384 1.00 86.19 211 LEU A O 1
ATOM 1753 N N . GLU A 1 212 ? 10.970 12.467 -5.637 1.00 85.62 212 GLU A N 1
ATOM 1754 C CA . GLU A 1 212 ? 11.100 13.490 -4.583 1.00 85.62 212 GLU A CA 1
ATOM 1755 C C . GLU A 1 212 ? 12.374 14.335 -4.727 1.00 85.62 212 GLU A C 1
ATOM 1757 O O . GLU A 1 212 ? 12.358 15.544 -4.508 1.00 85.62 212 GLU A O 1
ATOM 1762 N N . HIS A 1 213 ? 13.475 13.723 -5.169 1.00 87.00 213 HIS A N 1
ATOM 1763 C CA . HIS A 1 213 ? 14.752 14.412 -5.368 1.00 87.00 213 HIS A CA 1
ATOM 1764 C C . HIS A 1 213 ? 14.888 15.070 -6.755 1.00 87.00 213 HIS A C 1
ATOM 1766 O O . HIS A 1 213 ? 15.864 15.778 -7.002 1.00 87.00 213 HIS A O 1
ATOM 1772 N N . ASN A 1 214 ? 13.954 14.829 -7.684 1.00 86.12 214 ASN A N 1
ATOM 1773 C CA . ASN A 1 214 ? 14.096 15.193 -9.098 1.00 86.12 214 ASN A CA 1
ATOM 1774 C C . ASN A 1 214 ? 12.842 15.837 -9.728 1.00 86.12 214 ASN A C 1
ATOM 1776 O O . ASN A 1 214 ? 12.779 15.942 -10.954 1.00 86.12 214 ASN A O 1
ATOM 1780 N N . TRP A 1 215 ? 11.867 16.329 -8.952 1.00 86.44 215 TRP A N 1
ATOM 1781 C CA . TRP A 1 215 ? 10.660 16.971 -9.511 1.00 86.44 215 TRP A CA 1
ATOM 1782 C C . TRP A 1 215 ? 10.979 18.107 -10.490 1.00 86.44 215 TRP A C 1
ATOM 1784 O O . TRP A 1 215 ? 10.589 18.048 -11.652 1.00 86.44 215 TRP A O 1
ATOM 1794 N N . GLN A 1 216 ? 11.823 19.062 -10.082 1.00 85.44 216 GLN A N 1
ATOM 1795 C CA . GLN A 1 216 ? 12.202 20.205 -10.928 1.00 85.44 216 GLN A CA 1
ATOM 1796 C C . GLN A 1 216 ? 12.841 19.788 -12.258 1.00 85.44 216 GLN A C 1
ATOM 1798 O O . GLN A 1 216 ? 12.737 20.484 -13.269 1.00 85.44 216 GLN A O 1
ATOM 1803 N N . ARG A 1 217 ? 13.555 18.661 -12.246 1.00 83.00 217 ARG A N 1
ATOM 1804 C CA . ARG A 1 217 ? 14.198 18.093 -13.427 1.00 83.00 217 ARG A CA 1
ATOM 1805 C C . ARG A 1 217 ? 13.154 17.571 -14.404 1.00 83.00 217 ARG A C 1
ATOM 1807 O O . ARG A 1 217 ? 13.220 17.898 -15.586 1.00 83.00 217 ARG A O 1
ATOM 1814 N N . LEU A 1 218 ? 12.153 16.843 -13.914 1.00 82.12 218 LEU A N 1
ATOM 1815 C CA . LEU A 1 218 ? 11.042 16.376 -14.740 1.00 82.12 218 LEU A CA 1
ATOM 1816 C C . LEU A 1 218 ? 10.232 17.538 -15.304 1.00 82.12 218 LEU A C 1
ATOM 1818 O O . LEU A 1 218 ? 9.941 17.529 -16.499 1.00 82.12 218 LEU A O 1
ATOM 1822 N N . ASP A 1 219 ? 9.924 18.564 -14.515 1.00 85.56 219 ASP A N 1
ATOM 1823 C CA . ASP A 1 219 ? 9.170 19.739 -14.983 1.00 85.56 219 ASP A CA 1
ATOM 1824 C C . ASP A 1 219 ? 9.828 20.428 -16.181 1.00 85.56 219 ASP A C 1
ATOM 1826 O O . ASP A 1 219 ? 9.153 20.870 -17.106 1.00 85.56 219 ASP A O 1
ATOM 1830 N N . ARG A 1 220 ? 11.163 20.436 -16.219 1.00 85.44 220 ARG A N 1
ATOM 1831 C CA . ARG A 1 220 ? 11.948 20.981 -17.336 1.00 85.44 220 ARG A CA 1
ATOM 1832 C C . ARG A 1 220 ? 12.090 20.021 -18.521 1.00 85.44 220 ARG A C 1
ATOM 1834 O O . ARG A 1 220 ? 12.778 20.345 -19.480 1.00 85.44 220 ARG A O 1
ATOM 1841 N N . GLY A 1 221 ? 11.506 18.826 -18.444 1.00 79.81 221 GLY A N 1
ATOM 1842 C CA . GLY A 1 221 ? 11.727 17.744 -19.409 1.00 79.81 221 GLY A CA 1
ATOM 1843 C C . GLY A 1 221 ? 13.121 17.111 -19.318 1.00 79.81 221 GLY A C 1
ATOM 1844 O O . GLY A 1 221 ? 13.506 16.358 -20.203 1.00 79.81 221 GLY A O 1
ATOM 1845 N N . LEU A 1 222 ? 13.878 17.397 -18.255 1.00 69.00 222 LEU A N 1
ATOM 1846 C CA . LEU A 1 222 ? 15.276 17.012 -18.057 1.00 69.00 222 LEU A CA 1
ATOM 1847 C C . LEU A 1 222 ? 15.397 15.915 -16.989 1.00 69.00 222 LEU A C 1
ATOM 1849 O O . LEU A 1 222 ? 15.990 16.128 -15.933 1.00 69.00 222 LEU A O 1
ATOM 1853 N N . GLY A 1 223 ? 14.830 14.735 -17.232 1.00 63.22 223 GLY A N 1
ATOM 1854 C CA . GLY A 1 223 ? 14.917 13.593 -16.314 1.00 63.22 223 GLY A CA 1
ATOM 1855 C C . GLY A 1 223 ? 15.664 12.398 -16.923 1.00 63.22 223 GLY A C 1
ATOM 1856 O O . GLY A 1 223 ? 15.707 12.291 -18.144 1.00 63.22 223 GLY A O 1
ATOM 1857 N N . PRO A 1 224 ? 16.202 11.469 -16.111 1.00 62.53 224 PRO A N 1
ATOM 1858 C CA . PRO A 1 224 ? 16.739 10.167 -16.512 1.00 62.53 224 PRO A CA 1
ATOM 1859 C C . PRO A 1 224 ? 15.634 9.218 -17.011 1.00 62.53 224 PRO A C 1
ATOM 1861 O O . PRO A 1 224 ? 15.571 8.050 -16.644 1.00 62.53 224 PRO A O 1
ATOM 1864 N N . ILE A 1 225 ? 14.756 9.718 -17.881 1.00 69.44 225 ILE A N 1
ATOM 1865 C CA . ILE A 1 225 ? 13.811 8.928 -18.677 1.00 69.44 225 ILE A CA 1
ATOM 1866 C C . ILE A 1 225 ? 14.574 7.798 -19.380 1.00 69.44 225 ILE A C 1
ATOM 1868 O O . ILE A 1 225 ? 14.079 6.679 -19.464 1.00 69.44 225 ILE A O 1
ATOM 1872 N N . ASP A 1 226 ? 15.815 8.061 -19.796 1.00 78.62 226 ASP A N 1
ATOM 1873 C CA . ASP A 1 226 ? 16.684 7.064 -20.412 1.00 78.62 226 ASP A CA 1
ATOM 1874 C C . ASP A 1 226 ? 17.048 5.905 -19.477 1.00 78.62 226 ASP A C 1
ATOM 1876 O O . ASP A 1 226 ? 17.163 4.778 -19.948 1.00 78.62 226 ASP A O 1
ATOM 1880 N N . GLU A 1 227 ? 17.190 6.119 -18.165 1.00 82.12 227 GLU A N 1
ATOM 1881 C CA . GLU A 1 227 ? 17.480 5.025 -17.224 1.00 82.12 227 GLU A CA 1
ATOM 1882 C C . GLU A 1 227 ? 16.280 4.075 -17.106 1.00 82.12 227 GLU A C 1
ATOM 1884 O O . GLU A 1 227 ? 16.442 2.855 -17.160 1.00 82.12 227 GLU A O 1
ATOM 1889 N N . PHE A 1 228 ? 15.063 4.626 -17.045 1.00 84.06 228 PHE A N 1
ATOM 1890 C CA . PHE A 1 228 ? 13.816 3.854 -17.067 1.00 84.06 228 PHE A CA 1
ATOM 1891 C C . PHE A 1 228 ? 13.605 3.129 -18.401 1.00 84.06 228 PHE A C 1
ATOM 1893 O O . PHE A 1 228 ? 13.243 1.949 -18.436 1.00 84.06 228 PHE A O 1
ATOM 1900 N N . LYS A 1 229 ? 13.900 3.810 -19.510 1.00 85.81 229 LYS A N 1
ATOM 1901 C CA . LYS A 1 229 ? 13.752 3.286 -20.869 1.00 85.81 229 LYS A CA 1
ATOM 1902 C C . LYS A 1 229 ? 14.753 2.176 -21.191 1.00 85.81 229 LYS A C 1
ATOM 1904 O O . LYS A 1 229 ? 14.379 1.177 -21.807 1.00 85.81 229 LYS A O 1
ATOM 1909 N N . ASN A 1 230 ? 16.005 2.325 -20.766 1.00 84.50 230 ASN A N 1
ATOM 1910 C CA . ASN A 1 230 ? 17.097 1.398 -21.078 1.00 84.50 230 ASN A CA 1
ATOM 1911 C C . ASN A 1 230 ? 17.315 0.333 -19.992 1.00 84.50 230 ASN A C 1
ATOM 1913 O O . ASN A 1 230 ? 18.165 -0.543 -20.151 1.00 84.50 230 ASN A O 1
ATOM 1917 N N . GLY A 1 231 ? 16.538 0.371 -18.904 1.00 83.38 231 GLY A N 1
ATOM 1918 C CA . GLY A 1 231 ? 16.536 -0.673 -17.887 1.00 83.38 231 GLY A CA 1
ATOM 1919 C C . GLY A 1 231 ? 16.193 -2.049 -18.469 1.00 83.38 231 GLY A C 1
ATOM 1920 O O . GLY A 1 231 ? 15.430 -2.176 -19.432 1.00 83.38 231 GLY A O 1
ATOM 1921 N N . ARG A 1 232 ? 16.746 -3.104 -17.865 1.00 88.62 232 ARG A N 1
ATOM 1922 C CA . ARG A 1 232 ? 16.385 -4.489 -18.205 1.00 88.62 232 ARG A CA 1
ATOM 1923 C C . ARG A 1 232 ? 14.908 -4.743 -17.906 1.00 88.62 232 ARG A C 1
ATOM 1925 O O . ARG A 1 232 ? 14.370 -4.173 -16.957 1.00 88.62 232 ARG A O 1
ATOM 1932 N N . ASP A 1 233 ? 14.294 -5.668 -18.638 1.00 90.88 233 ASP A N 1
ATOM 1933 C CA . ASP A 1 233 ? 12.855 -5.951 -18.539 1.00 90.88 233 ASP A CA 1
ATOM 1934 C C . ASP A 1 233 ? 12.399 -6.256 -17.110 1.00 90.88 233 ASP A C 1
ATOM 1936 O O . ASP A 1 233 ? 11.413 -5.693 -16.645 1.00 90.88 233 ASP A O 1
ATOM 1940 N N . PHE A 1 234 ? 13.160 -7.058 -16.360 1.00 90.50 234 PHE A N 1
ATOM 1941 C CA . PHE A 1 234 ? 12.833 -7.341 -14.961 1.00 90.50 234 PHE A CA 1
ATOM 1942 C C . PHE A 1 234 ? 12.816 -6.083 -14.077 1.00 90.50 234 PHE A C 1
ATOM 1944 O O . PHE A 1 234 ? 11.927 -5.925 -13.247 1.00 90.50 234 PHE A O 1
ATOM 1951 N N . LEU A 1 235 ? 13.761 -5.155 -14.261 1.00 89.88 235 LEU A N 1
ATOM 1952 C CA . LEU A 1 235 ? 13.790 -3.920 -13.472 1.00 89.88 235 LEU A CA 1
ATOM 1953 C C . LEU A 1 235 ? 12.661 -2.972 -13.872 1.00 89.88 235 LEU A C 1
ATOM 1955 O O . LEU A 1 235 ? 12.068 -2.359 -12.994 1.00 89.88 235 LEU A O 1
ATOM 1959 N N . LYS A 1 236 ? 12.300 -2.912 -15.159 1.00 92.56 236 LYS A N 1
ATOM 1960 C CA . LYS A 1 236 ? 11.105 -2.188 -15.620 1.00 92.56 236 LYS A CA 1
ATOM 1961 C C . LYS A 1 236 ? 9.842 -2.724 -14.949 1.00 92.56 236 LYS A C 1
ATOM 1963 O O . LYS A 1 236 ? 9.034 -1.944 -14.459 1.00 92.56 236 LYS A O 1
ATOM 1968 N N . GLN A 1 237 ? 9.707 -4.046 -14.863 1.00 94.44 237 GLN A N 1
ATOM 1969 C CA . GLN A 1 237 ? 8.606 -4.717 -14.167 1.00 94.44 237 GLN A CA 1
ATOM 1970 C C . GLN A 1 237 ? 8.563 -4.365 -12.673 1.00 94.44 237 GLN A C 1
ATOM 1972 O O . GLN A 1 237 ? 7.506 -4.029 -12.139 1.00 94.44 237 GLN A O 1
ATOM 1977 N N . VAL A 1 238 ? 9.721 -4.340 -12.004 1.00 93.50 238 VAL A N 1
ATOM 1978 C CA . VAL A 1 238 ? 9.834 -3.860 -10.618 1.00 93.50 238 VAL A CA 1
ATOM 1979 C C . VAL A 1 238 ? 9.429 -2.389 -10.510 1.00 93.50 238 VAL A C 1
ATOM 1981 O O . VAL A 1 238 ? 8.641 -2.056 -9.630 1.00 93.50 238 VAL A O 1
ATOM 1984 N N . THR A 1 239 ? 9.888 -1.512 -11.409 1.00 94.62 239 THR A N 1
ATOM 1985 C CA . THR A 1 239 ? 9.502 -0.092 -11.424 1.00 94.62 239 THR A CA 1
ATOM 1986 C C . THR A 1 239 ? 7.990 0.074 -11.564 1.00 94.62 239 THR A C 1
ATOM 1988 O O . THR A 1 239 ? 7.383 0.790 -10.770 1.00 94.62 239 THR A O 1
ATOM 1991 N N . LEU A 1 240 ? 7.361 -0.610 -12.526 1.00 96.44 240 LEU A N 1
ATOM 1992 C CA . LEU A 1 240 ? 5.907 -0.574 -12.711 1.00 96.44 240 LEU A CA 1
ATOM 1993 C C . LEU A 1 240 ? 5.177 -1.086 -11.461 1.00 96.44 240 LEU A C 1
ATOM 1995 O O . LEU A 1 240 ? 4.206 -0.470 -11.024 1.00 96.44 240 LEU A O 1
ATOM 1999 N N . GLY A 1 241 ? 5.674 -2.155 -10.833 1.00 96.81 241 GLY A N 1
ATOM 2000 C CA . GLY A 1 241 ? 5.142 -2.674 -9.572 1.00 96.81 241 GLY A CA 1
ATOM 2001 C C . GLY A 1 241 ? 5.287 -1.704 -8.390 1.00 96.81 241 GLY A C 1
ATOM 2002 O O . GLY A 1 241 ? 4.362 -1.575 -7.589 1.00 96.81 241 GLY A O 1
ATOM 2003 N N . GLN A 1 242 ? 6.397 -0.967 -8.295 1.00 97.06 242 GLN A N 1
ATOM 2004 C CA . GLN A 1 242 ? 6.584 0.090 -7.291 1.00 97.06 242 GLN A CA 1
ATOM 2005 C C . GLN A 1 242 ? 5.611 1.252 -7.506 1.00 97.06 242 GLN A C 1
ATOM 2007 O O . GLN A 1 242 ? 5.025 1.748 -6.546 1.00 97.06 242 GLN A O 1
ATOM 2012 N N . VAL A 1 243 ? 5.413 1.671 -8.759 1.00 97.19 243 VAL A N 1
ATOM 2013 C CA . VAL A 1 243 ? 4.442 2.717 -9.113 1.00 97.19 243 VAL A CA 1
ATOM 2014 C C . VAL A 1 243 ? 3.024 2.263 -8.749 1.00 97.19 243 VAL A C 1
ATOM 2016 O O . VAL A 1 243 ? 2.302 3.005 -8.086 1.00 97.19 243 VAL A O 1
ATOM 2019 N N . ARG A 1 244 ? 2.649 1.025 -9.106 1.00 97.88 244 ARG A N 1
ATOM 2020 C CA . ARG A 1 244 ? 1.383 0.387 -8.703 1.00 97.88 244 ARG A CA 1
ATOM 2021 C C . ARG A 1 244 ? 1.174 0.451 -7.189 1.00 97.88 244 ARG A C 1
ATOM 2023 O O . ARG A 1 244 ? 0.138 0.932 -6.731 1.00 97.88 244 ARG A O 1
ATOM 2030 N N . TRP A 1 245 ? 2.178 0.021 -6.423 1.00 97.25 245 TRP A N 1
ATOM 2031 C CA . TRP A 1 245 ? 2.143 0.032 -4.961 1.00 97.25 245 TRP A CA 1
ATOM 2032 C C . TRP A 1 245 ? 1.934 1.440 -4.399 1.00 97.25 245 TRP A C 1
ATOM 2034 O O . TRP A 1 245 ? 1.111 1.628 -3.503 1.00 97.25 245 TRP A O 1
ATOM 2044 N N . GLU A 1 246 ? 2.689 2.421 -4.892 1.00 96.88 246 GLU A N 1
ATOM 2045 C CA . GLU A 1 246 ? 2.622 3.803 -4.414 1.00 96.88 246 GLU A CA 1
AT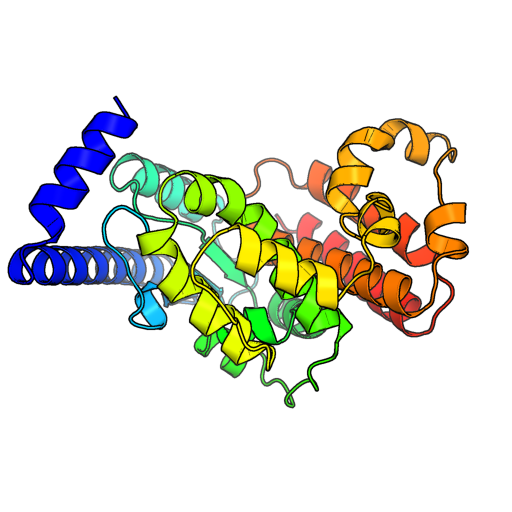OM 2046 C C . GLU A 1 246 ? 1.222 4.390 -4.620 1.00 96.88 246 GLU A C 1
ATOM 2048 O O . GLU A 1 246 ? 0.613 4.894 -3.676 1.00 96.88 246 GLU A O 1
ATOM 2053 N N . ILE A 1 247 ? 0.659 4.226 -5.821 1.00 97.25 247 ILE A N 1
ATOM 2054 C CA . ILE A 1 247 ? -0.694 4.700 -6.132 1.00 97.25 247 ILE A CA 1
ATOM 2055 C C . ILE A 1 247 ? -1.723 3.972 -5.266 1.00 97.25 247 ILE A C 1
ATOM 2057 O O . ILE A 1 247 ? -2.595 4.620 -4.699 1.00 97.25 247 ILE A O 1
ATOM 2061 N N . PHE A 1 248 ? -1.615 2.647 -5.110 1.00 97.38 248 PHE A N 1
ATOM 2062 C CA . PHE A 1 248 ? -2.506 1.874 -4.239 1.00 97.38 248 PHE A CA 1
ATOM 2063 C C . PHE A 1 248 ? -2.495 2.391 -2.790 1.00 97.38 248 PHE A C 1
ATOM 2065 O O . PHE A 1 248 ? -3.558 2.553 -2.187 1.00 97.38 248 PHE A O 1
ATOM 2072 N N . GLY A 1 249 ? -1.309 2.687 -2.248 1.00 95.88 249 GLY A N 1
ATOM 2073 C CA . GLY A 1 249 ? -1.153 3.248 -0.906 1.00 95.88 249 GLY A CA 1
ATOM 2074 C C . GLY A 1 249 ? -1.812 4.621 -0.762 1.00 95.88 249 GLY A C 1
ATOM 2075 O O . GLY A 1 249 ? -2.595 4.830 0.163 1.00 95.88 249 GLY A O 1
ATOM 2076 N N . ILE A 1 250 ? -1.559 5.531 -1.708 1.00 95.94 250 ILE A N 1
ATOM 2077 C CA . ILE A 1 250 ? -2.136 6.885 -1.703 1.00 95.94 250 ILE A CA 1
ATOM 2078 C C . ILE A 1 250 ? -3.658 6.840 -1.890 1.00 95.94 250 ILE A C 1
ATOM 2080 O O . ILE A 1 250 ? -4.378 7.563 -1.204 1.00 95.94 250 ILE A O 1
ATOM 2084 N N . LEU A 1 251 ? -4.168 5.965 -2.765 1.00 95.56 251 LEU A N 1
ATOM 2085 C CA . LEU A 1 251 ? -5.606 5.793 -2.995 1.00 95.56 251 LEU A CA 1
ATOM 2086 C C . LEU A 1 251 ? -6.355 5.420 -1.718 1.00 95.56 251 LEU A C 1
ATOM 2088 O O . LEU A 1 251 ? -7.411 5.987 -1.446 1.00 95.56 251 LEU A O 1
ATOM 2092 N N . GLY A 1 252 ? -5.790 4.514 -0.915 1.00 95.75 252 GLY A N 1
ATOM 2093 C CA . GLY A 1 252 ? -6.354 4.167 0.387 1.00 95.75 252 GLY A CA 1
ATOM 2094 C C . GLY A 1 252 ? -6.353 5.342 1.367 1.00 95.75 252 GLY A C 1
ATOM 2095 O O . GLY A 1 252 ? -7.135 5.351 2.308 1.00 95.75 252 GLY A O 1
ATOM 2096 N N . GLN A 1 253 ? -5.522 6.360 1.167 1.00 95.44 253 GLN A N 1
ATOM 2097 C CA . GLN A 1 253 ? -5.377 7.460 2.116 1.00 95.44 253 GLN A CA 1
ATOM 2098 C C . GLN A 1 253 ? -6.061 8.759 1.681 1.00 95.44 253 GLN A C 1
ATOM 2100 O O . GLN A 1 253 ? -6.095 9.683 2.489 1.00 95.44 253 GLN A O 1
ATOM 2105 N N . LEU A 1 254 ? -6.643 8.839 0.474 1.00 93.38 254 LEU A N 1
ATOM 2106 C CA . LEU A 1 254 ? -7.160 10.088 -0.115 1.00 93.38 254 LEU A CA 1
ATOM 2107 C C . LEU A 1 254 ? -7.980 10.979 0.835 1.00 93.38 254 LEU A C 1
ATOM 2109 O O . LEU A 1 254 ? -7.638 12.158 0.938 1.00 93.38 254 LEU A O 1
ATOM 2113 N N . PRO A 1 255 ? -8.981 10.474 1.590 1.00 91.62 255 PRO A N 1
ATOM 2114 C CA . PRO A 1 255 ? -9.769 11.331 2.483 1.00 91.62 255 PRO A CA 1
ATOM 2115 C C . PRO A 1 255 ? -8.966 11.986 3.613 1.00 91.62 255 PRO A C 1
ATOM 2117 O O . PRO A 1 255 ? -9.423 12.935 4.250 1.00 91.62 255 PRO A O 1
ATOM 2120 N N . PHE A 1 256 ? -7.796 11.431 3.920 1.00 91.50 256 PHE A N 1
ATOM 2121 C CA . PHE A 1 256 ? -6.944 11.835 5.032 1.00 91.50 256 PHE A CA 1
ATOM 2122 C C . PHE A 1 256 ? -5.789 12.731 4.583 1.00 91.50 256 PHE A C 1
ATOM 2124 O O . PHE A 1 256 ? -5.041 13.235 5.423 1.00 91.50 256 PHE A O 1
ATOM 2131 N N . LEU A 1 257 ? -5.636 12.952 3.276 1.00 90.88 257 LEU A N 1
ATOM 2132 C CA . LEU A 1 257 ? -4.591 13.807 2.731 1.00 90.88 257 LEU A CA 1
ATOM 2133 C C . LEU A 1 257 ? -4.994 15.274 2.880 1.00 90.88 257 LEU A C 1
ATOM 2135 O O . LEU A 1 257 ? -6.141 15.663 2.674 1.00 90.88 257 LEU A O 1
ATOM 2139 N N . LYS A 1 258 ? -4.028 16.111 3.264 1.00 88.25 258 LYS A N 1
ATOM 2140 C CA . LYS A 1 258 ? -4.259 17.550 3.466 1.00 88.25 258 LYS A CA 1
ATOM 2141 C C . LYS A 1 258 ? -4.259 18.337 2.158 1.00 88.25 258 LYS A C 1
ATOM 2143 O O . LYS A 1 258 ? -4.828 19.422 2.116 1.00 88.25 258 LYS A O 1
ATOM 2148 N N . ASN A 1 259 ? -3.612 17.809 1.120 1.00 90.31 259 ASN A N 1
ATOM 2149 C CA . ASN A 1 259 ? -3.449 18.489 -0.156 1.00 90.31 259 ASN A CA 1
ATOM 2150 C C . ASN A 1 259 ? -3.636 17.515 -1.328 1.00 90.31 259 ASN A C 1
ATOM 2152 O O . ASN A 1 259 ? -2.706 16.818 -1.733 1.00 90.31 259 ASN A O 1
ATOM 2156 N N . ALA A 1 260 ? -4.848 17.476 -1.882 1.00 89.81 260 ALA A N 1
ATOM 2157 C CA . ALA A 1 260 ? -5.164 16.651 -3.046 1.00 89.81 260 ALA A CA 1
ATOM 2158 C C . ALA A 1 260 ? -4.411 17.098 -4.316 1.00 89.81 260 ALA A C 1
ATOM 2160 O O . ALA A 1 260 ? -4.122 16.271 -5.182 1.00 89.81 260 ALA A O 1
ATOM 2161 N N . ASN A 1 261 ? -4.043 18.381 -4.429 1.00 91.81 261 ASN A N 1
ATOM 2162 C CA . ASN A 1 261 ? -3.307 18.891 -5.590 1.00 91.81 261 ASN A CA 1
ATOM 2163 C C . ASN A 1 261 ? -1.877 18.344 -5.638 1.00 91.81 261 ASN A C 1
ATOM 2165 O O . ASN A 1 261 ? -1.415 17.960 -6.712 1.00 91.81 261 ASN A O 1
ATOM 2169 N N . ASP A 1 262 ? -1.210 18.223 -4.487 1.00 92.69 262 ASP A N 1
ATOM 2170 C CA . ASP A 1 262 ? 0.126 17.614 -4.415 1.00 92.69 262 ASP A CA 1
ATOM 2171 C C . ASP A 1 262 ? 0.086 16.153 -4.882 1.00 92.69 262 ASP A C 1
ATOM 2173 O O . ASP A 1 262 ? 1.014 15.675 -5.531 1.00 92.69 262 ASP A O 1
ATOM 2177 N N . MET A 1 263 ? -1.016 15.445 -4.618 1.00 94.31 263 MET A N 1
ATOM 2178 C CA . MET A 1 263 ? -1.190 14.060 -5.064 1.00 94.31 263 MET A CA 1
ATOM 2179 C C . MET A 1 263 ? -1.453 13.963 -6.563 1.00 94.31 263 MET A C 1
ATOM 2181 O O . MET A 1 263 ? -0.864 13.113 -7.227 1.00 94.31 263 MET A O 1
ATOM 2185 N N . GLN A 1 264 ? -2.267 14.863 -7.126 1.00 95.06 264 GLN A N 1
ATOM 2186 C CA . GLN A 1 264 ? -2.428 14.968 -8.583 1.00 95.06 264 GLN A CA 1
ATOM 2187 C C . GLN A 1 264 ? -1.085 15.229 -9.266 1.00 95.06 264 GLN A C 1
ATOM 2189 O O . GLN A 1 264 ? -0.762 14.611 -10.285 1.00 95.06 264 GLN A O 1
ATOM 2194 N N . TYR A 1 265 ? -0.287 16.120 -8.681 1.00 93.88 265 TYR A N 1
ATOM 2195 C CA . TYR A 1 265 ? 1.046 16.436 -9.165 1.00 93.88 265 TYR A CA 1
ATOM 2196 C C . TYR A 1 265 ? 1.981 15.226 -9.091 1.00 93.88 265 TYR A C 1
ATOM 2198 O O . TYR A 1 265 ? 2.646 14.894 -10.075 1.00 93.88 265 TYR A O 1
ATOM 2206 N N . HIS A 1 266 ? 1.986 14.518 -7.962 1.00 94.12 266 HIS A N 1
ATOM 2207 C CA . HIS A 1 266 ? 2.771 13.304 -7.769 1.00 94.12 266 HIS A CA 1
ATOM 2208 C C . HIS A 1 266 ? 2.389 12.205 -8.776 1.00 94.12 266 HIS A C 1
ATOM 2210 O O . HIS A 1 266 ? 3.256 11.642 -9.447 1.00 94.12 266 HIS A O 1
ATOM 2216 N N . PHE A 1 267 ? 1.093 11.950 -8.965 1.00 95.88 267 PHE A N 1
ATOM 2217 C CA . PHE A 1 267 ? 0.597 10.983 -9.947 1.00 95.88 267 PHE A CA 1
ATOM 2218 C C . PHE A 1 267 ? 0.962 11.358 -11.383 1.00 95.88 267 PHE A C 1
ATOM 2220 O O . PHE A 1 267 ? 1.340 10.484 -12.162 1.00 95.88 267 PHE A O 1
ATOM 2227 N N . SER A 1 268 ? 0.938 12.646 -11.727 1.00 94.56 268 SER A N 1
ATOM 2228 C CA . SER A 1 268 ? 1.366 13.118 -13.050 1.00 94.56 268 SER A CA 1
ATOM 2229 C C . SER A 1 268 ? 2.851 12.831 -13.306 1.00 94.56 268 SER A C 1
ATOM 2231 O O . SER A 1 268 ? 3.243 12.487 -14.418 1.00 94.56 268 SER A O 1
ATOM 2233 N N . HIS A 1 269 ? 3.690 12.900 -12.272 1.00 93.25 269 HIS A N 1
ATOM 2234 C CA . HIS A 1 269 ? 5.105 12.545 -12.373 1.00 93.25 269 HIS A CA 1
ATOM 2235 C C . HIS A 1 269 ? 5.334 11.037 -12.504 1.00 93.25 269 HIS A C 1
ATOM 2237 O O . HIS A 1 269 ? 6.141 10.610 -13.333 1.00 93.25 269 HIS A O 1
ATOM 2243 N N . LEU A 1 270 ? 4.591 10.226 -11.747 1.00 94.50 270 LEU A N 1
ATOM 2244 C CA . LEU A 1 270 ? 4.601 8.771 -11.911 1.00 94.50 270 LEU A CA 1
ATOM 2245 C C . LEU A 1 270 ? 4.140 8.365 -13.318 1.00 94.50 270 LEU A C 1
ATOM 2247 O O . LEU A 1 270 ? 4.745 7.477 -13.916 1.00 94.50 270 LEU A O 1
ATOM 2251 N N . ALA A 1 271 ? 3.136 9.046 -13.885 1.00 95.25 271 ALA A N 1
ATOM 2252 C CA . ALA A 1 271 ? 2.674 8.805 -15.252 1.00 95.25 271 ALA A CA 1
ATOM 2253 C C . ALA A 1 271 ? 3.809 8.948 -16.272 1.00 95.25 271 ALA A C 1
ATOM 2255 O O . ALA A 1 271 ? 3.970 8.082 -17.125 1.00 95.25 271 ALA A O 1
ATOM 2256 N N . ARG A 1 272 ? 4.648 9.981 -16.135 1.00 92.88 272 ARG A N 1
ATOM 2257 C CA . ARG A 1 272 ? 5.786 10.221 -17.039 1.00 92.88 272 ARG A CA 1
ATOM 2258 C C . ARG A 1 272 ? 6.860 9.139 -16.934 1.00 92.88 272 ARG A C 1
ATOM 2260 O O . ARG A 1 272 ? 7.445 8.764 -17.947 1.00 92.88 272 ARG A O 1
ATOM 2267 N N . ILE A 1 273 ? 7.101 8.605 -15.732 1.00 91.94 273 ILE A N 1
ATOM 2268 C CA . ILE A 1 273 ? 7.972 7.430 -15.557 1.00 91.94 273 ILE A CA 1
ATOM 2269 C C . ILE A 1 273 ? 7.369 6.229 -16.288 1.00 91.94 273 ILE A C 1
ATOM 2271 O O . ILE A 1 273 ? 8.060 5.569 -17.059 1.00 91.94 273 ILE A O 1
ATOM 2275 N N . VAL A 1 274 ? 6.079 5.960 -16.091 1.00 95.00 274 VAL A N 1
ATOM 2276 C CA . VAL A 1 274 ? 5.394 4.830 -16.733 1.00 95.00 274 VAL A CA 1
ATOM 2277 C C . VAL A 1 274 ? 5.419 4.949 -18.259 1.00 95.00 274 VAL A C 1
ATOM 2279 O O . VAL A 1 274 ? 5.714 3.969 -18.935 1.00 95.00 274 VAL A O 1
ATOM 2282 N N . GLU A 1 275 ? 5.190 6.142 -18.808 1.00 94.00 275 GLU A N 1
ATOM 2283 C CA . GLU A 1 275 ? 5.233 6.417 -20.252 1.00 94.00 275 GLU A CA 1
ATOM 2284 C C . GLU A 1 275 ? 6.618 6.196 -20.873 1.00 94.00 275 GLU A C 1
ATOM 2286 O O . GLU A 1 275 ? 6.712 5.851 -22.049 1.00 94.00 275 GLU A O 1
ATOM 2291 N N . SER A 1 276 ? 7.695 6.353 -20.097 1.00 92.06 276 SER A N 1
ATOM 2292 C CA . SER A 1 276 ? 9.060 6.095 -20.578 1.00 92.06 276 SER A CA 1
ATOM 2293 C C . SER A 1 276 ? 9.369 4.611 -20.810 1.00 92.06 276 SER A C 1
ATOM 2295 O O . SER A 1 276 ? 10.320 4.276 -21.521 1.00 92.06 276 SER A O 1
ATOM 2297 N N . ILE A 1 277 ? 8.566 3.719 -20.226 1.00 93.81 277 ILE A N 1
ATOM 2298 C CA . ILE A 1 277 ? 8.699 2.270 -20.347 1.00 93.81 277 ILE A CA 1
ATOM 2299 C C . ILE A 1 277 ? 7.756 1.809 -21.463 1.00 93.81 277 ILE A C 1
ATOM 2301 O O . ILE A 1 277 ? 6.550 1.718 -21.254 1.00 93.81 277 ILE A O 1
ATOM 2305 N N . ASP A 1 278 ? 8.272 1.492 -22.652 1.00 93.56 278 ASP A N 1
ATOM 2306 C CA . ASP A 1 278 ? 7.435 0.989 -23.753 1.00 93.56 278 ASP A CA 1
ATOM 2307 C C . ASP A 1 278 ? 7.055 -0.483 -23.531 1.00 93.56 278 ASP A C 1
ATOM 2309 O O . ASP A 1 278 ? 7.842 -1.399 -23.765 1.00 93.56 278 ASP A O 1
ATOM 2313 N N . SER A 1 279 ? 5.844 -0.711 -23.020 1.00 94.75 279 SER A N 1
ATOM 2314 C CA . SER A 1 279 ? 5.287 -2.043 -22.784 1.00 94.75 279 SER A CA 1
ATOM 2315 C C . SER A 1 279 ? 3.754 -2.011 -22.829 1.00 94.75 279 SER A C 1
ATOM 2317 O O . SER A 1 279 ? 3.124 -0.954 -22.782 1.00 94.75 279 SER A O 1
ATOM 2319 N N . SER A 1 280 ? 3.109 -3.175 -22.925 1.00 95.94 280 SER A N 1
ATOM 2320 C CA . SER A 1 280 ? 1.646 -3.263 -22.791 1.00 95.94 280 SER A CA 1
ATOM 2321 C C . SER A 1 280 ? 1.173 -2.925 -21.373 1.00 95.94 280 SER A C 1
ATOM 2323 O O . SER A 1 280 ? 0.146 -2.266 -21.211 1.00 95.94 280 SER A O 1
ATOM 2325 N N . GLU A 1 281 ? 1.926 -3.344 -20.357 1.00 95.69 281 GLU A N 1
ATOM 2326 C CA . GLU A 1 281 ? 1.596 -3.120 -18.949 1.00 95.69 281 GLU A CA 1
ATOM 2327 C C . GLU A 1 281 ? 1.682 -1.644 -18.569 1.00 95.69 281 GLU A C 1
ATOM 2329 O O . GLU A 1 281 ? 0.779 -1.139 -17.906 1.00 95.69 281 GLU A O 1
ATOM 2334 N N . SER A 1 282 ? 2.699 -0.918 -19.042 1.00 96.44 282 SER A N 1
ATOM 2335 C CA . SER A 1 282 ? 2.801 0.523 -18.797 1.00 96.44 282 SER A CA 1
ATOM 2336 C C . SER A 1 282 ? 1.610 1.287 -19.376 1.00 96.44 282 SER A C 1
ATOM 2338 O O . SER A 1 282 ? 1.048 2.151 -18.706 1.00 96.44 282 SER A O 1
ATOM 2340 N N . ARG A 1 283 ? 1.134 0.916 -20.573 1.00 96.94 283 ARG A N 1
ATOM 2341 C CA . ARG A 1 283 ? -0.090 1.490 -21.161 1.00 96.94 283 ARG A CA 1
ATOM 2342 C C . ARG A 1 283 ? -1.336 1.214 -20.319 1.00 96.94 283 ARG A C 1
ATOM 2344 O O . ARG A 1 283 ? -2.216 2.068 -20.247 1.00 96.94 283 ARG A O 1
ATOM 2351 N N . HIS A 1 284 ? -1.437 0.039 -19.697 1.00 97.12 284 HIS A N 1
ATOM 2352 C CA . HIS A 1 284 ? -2.541 -0.274 -18.789 1.00 97.12 284 HIS A CA 1
ATOM 2353 C C . HIS A 1 284 ? -2.433 0.530 -17.486 1.00 97.12 284 HIS A C 1
ATOM 2355 O O . HIS A 1 284 ? -3.375 1.234 -17.128 1.00 97.12 284 HIS A O 1
ATOM 2361 N N . LEU A 1 285 ? -1.259 0.527 -16.848 1.00 97.62 285 LEU A N 1
ATOM 2362 C CA . LEU A 1 285 ? -0.993 1.284 -15.625 1.00 97.62 285 LEU A CA 1
ATOM 2363 C C . LEU A 1 285 ? -1.212 2.789 -15.815 1.00 97.62 285 LEU A C 1
ATOM 2365 O O . LEU A 1 285 ? -1.738 3.456 -14.927 1.00 97.62 285 LEU A O 1
ATOM 2369 N N . ARG A 1 286 ? -0.885 3.330 -16.992 1.00 97.62 286 ARG A N 1
ATOM 2370 C CA . ARG A 1 286 ? -1.149 4.730 -17.334 1.00 97.62 286 ARG A CA 1
ATOM 2371 C C . ARG A 1 286 ? -2.630 5.090 -17.207 1.00 97.62 286 ARG A C 1
ATOM 2373 O O . ARG A 1 286 ? -2.935 6.154 -16.670 1.00 97.62 286 ARG A O 1
ATOM 2380 N N . LYS A 1 287 ? -3.533 4.202 -17.641 1.00 97.75 287 LYS A N 1
ATOM 2381 C CA . LYS A 1 287 ? -4.988 4.391 -17.507 1.00 97.75 287 LYS A CA 1
ATOM 2382 C C . LYS A 1 287 ? -5.419 4.363 -16.043 1.00 97.75 287 LYS A C 1
ATOM 2384 O O . LYS A 1 287 ? -6.228 5.191 -15.635 1.00 97.75 287 LYS A O 1
ATOM 2389 N N . SER A 1 288 ? -4.853 3.458 -15.246 1.00 97.31 288 SER A N 1
ATOM 2390 C CA . SER A 1 288 ? -5.095 3.414 -13.800 1.00 97.31 288 SER A CA 1
ATOM 2391 C C . SER A 1 288 ? -4.615 4.699 -13.110 1.00 97.31 288 SER A C 1
ATOM 2393 O O . SER A 1 288 ? -5.295 5.211 -12.226 1.00 97.31 288 SER A O 1
ATOM 2395 N N . ILE A 1 289 ? -3.492 5.281 -13.552 1.00 97.62 289 ILE A N 1
ATOM 2396 C CA . ILE A 1 289 ? -3.015 6.583 -13.057 1.00 97.62 289 ILE A CA 1
ATOM 2397 C C . ILE A 1 289 ? -3.990 7.710 -13.414 1.00 97.62 289 ILE A C 1
ATOM 2399 O O . ILE A 1 289 ? -4.313 8.519 -12.547 1.00 97.62 289 ILE A O 1
ATOM 2403 N N . ASP A 1 290 ? -4.506 7.755 -14.648 1.00 97.69 290 ASP A N 1
ATOM 2404 C CA . ASP A 1 290 ? -5.528 8.744 -15.029 1.00 97.69 290 ASP A CA 1
ATOM 2405 C C . ASP A 1 290 ? -6.766 8.638 -14.139 1.00 97.69 290 ASP A C 1
ATOM 2407 O O . ASP A 1 290 ? -7.275 9.644 -13.643 1.00 97.69 290 ASP A O 1
ATOM 2411 N N . GLN A 1 291 ? -7.229 7.413 -13.886 1.00 97.06 291 GLN A N 1
ATOM 2412 C CA . GLN A 1 291 ? -8.345 7.176 -12.980 1.00 97.06 291 GLN A CA 1
ATOM 2413 C C . GLN A 1 291 ? -8.016 7.628 -11.554 1.00 97.06 291 GLN A C 1
ATOM 2415 O O . GLN A 1 291 ? -8.841 8.301 -10.941 1.00 97.06 291 GLN A O 1
ATOM 2420 N N . ALA A 1 292 ? -6.816 7.345 -11.039 1.00 96.69 292 ALA A N 1
ATOM 2421 C CA . ALA A 1 292 ? -6.389 7.795 -9.715 1.00 96.69 292 ALA A CA 1
ATOM 2422 C C . ALA A 1 292 ? -6.396 9.329 -9.598 1.00 96.69 292 ALA A C 1
ATOM 2424 O O . ALA A 1 292 ? -6.907 9.872 -8.617 1.00 96.69 292 ALA A O 1
ATOM 2425 N N . ILE A 1 293 ? -5.911 10.037 -10.625 1.00 96.75 293 ILE A N 1
ATOM 2426 C CA . ILE A 1 293 ? -5.970 11.504 -10.709 1.00 96.75 293 ILE A CA 1
ATOM 2427 C C . ILE A 1 293 ? -7.426 11.983 -10.671 1.00 96.75 293 ILE A C 1
ATOM 2429 O O . ILE A 1 293 ? -7.748 12.904 -9.923 1.00 96.75 293 ILE A O 1
ATOM 2433 N N . LEU A 1 294 ? -8.335 11.349 -11.415 1.00 95.81 294 LEU A N 1
ATOM 2434 C CA . LEU A 1 294 ? -9.756 11.707 -11.373 1.00 95.81 294 LEU A CA 1
ATOM 2435 C C . LEU A 1 294 ? -10.374 11.496 -9.986 1.00 95.81 294 LEU A C 1
ATOM 2437 O O . LEU A 1 294 ? -11.152 12.340 -9.544 1.00 95.81 294 LEU A O 1
ATOM 2441 N N . GLN A 1 295 ? -10.008 10.420 -9.286 1.00 94.12 295 GLN A N 1
ATOM 2442 C CA . GLN A 1 295 ? -10.487 10.154 -7.926 1.00 94.12 295 GLN A CA 1
ATOM 2443 C C . GLN A 1 295 ? -9.998 11.211 -6.935 1.00 94.12 295 GLN A C 1
ATOM 2445 O O . GLN A 1 295 ? -10.779 11.674 -6.111 1.00 94.12 295 GLN A O 1
ATOM 2450 N N . THR A 1 296 ? -8.748 11.670 -7.044 1.00 93.62 296 THR A N 1
ATOM 2451 C CA . THR A 1 296 ? -8.224 12.711 -6.138 1.00 93.62 296 THR A CA 1
ATOM 2452 C C . THR A 1 296 ? -8.985 14.034 -6.223 1.00 93.62 296 THR A C 1
ATOM 2454 O O . THR A 1 296 ? -9.039 14.754 -5.239 1.00 93.62 296 THR A O 1
ATOM 2457 N N . ARG A 1 297 ? -9.620 14.346 -7.362 1.00 91.81 297 ARG A N 1
ATOM 2458 C CA . ARG A 1 297 ? -10.428 15.568 -7.541 1.00 91.81 297 ARG A CA 1
ATOM 2459 C C . ARG A 1 297 ? -11.763 15.533 -6.796 1.00 91.81 297 ARG A C 1
ATOM 2461 O O . ARG A 1 297 ? -12.479 16.531 -6.797 1.00 91.81 297 ARG A O 1
ATOM 2468 N N . GLN A 1 298 ? -12.134 14.383 -6.238 1.00 89.00 298 GLN A N 1
ATOM 2469 C CA . GLN A 1 298 ? -13.365 14.214 -5.468 1.00 89.00 298 GLN A CA 1
ATOM 2470 C C . GLN A 1 298 ? -13.187 14.537 -3.976 1.00 89.00 298 GLN A C 1
ATOM 2472 O O . GLN A 1 298 ? -14.193 14.609 -3.272 1.00 89.00 298 GLN A O 1
ATOM 2477 N N . TYR A 1 299 ? -11.943 14.724 -3.519 1.00 84.81 299 TYR A N 1
ATOM 2478 C CA . TYR A 1 299 ? -11.553 14.979 -2.129 1.00 84.81 299 TYR A CA 1
ATOM 2479 C C . TYR A 1 299 ? -10.943 16.375 -1.982 1.00 84.81 299 TYR A C 1
ATOM 2481 O O . TYR A 1 299 ? -11.191 17.005 -0.929 1.00 84.81 299 TYR A O 1
#

Sequence (299 aa):
MRALRILIIKSIVRIKWIENTLIEFYKLIAKLVIAFVQWRFPTSQVWVRNSLALGDLVPGLSDIDFTIFNTATAKDLDHRILRDFLEWIRYFIPVIGEFNYYTSETLSLAHDLANPHELDRDIILKTKIQTVEKAKTKSDDLVYLLRLYHSDIKNLRLNPELRIKKWNRVFLKVDATIGHNGLASVESVIRTYISSSELEMTPLVYPHLWLEHNWQRLDRGLGPIDEFKNGRDFLKQVTLGQVRWEIFGILGQLPFLKNANDMQYHFSHLARIVESIDSSESRHLRKSIDQAILQTRQY

Foldseek 3Di:
DVLVVVVVCVVQVVPVVVQVVLLVVLVVVQVVLQVVCCVVQVQKHKDWWACNVVVNDDPPPAATEMEIEGADDLLVDPLVVVLVVLVVVCVVVVSHDYYFYYYPLVLQLLLLLDLLVVVVRPVVSVVVSVDPRDDHDLLSLLLLLLVCCVVCVVVLVSPQPSCQVVVCVSCVVVVHDFPDGGPVRSVVRSCVSPPPVVVVLCCLQAVLVVCVVCVVCVVVVRDCLVSLLVDDPSSVSNSLSNLSHVLSVCNRCLSNDPDLVVVLSSLVSSLSSLVSHPDPSSVVVNVSSVSSSVVSVSD

pLDDT: mean 88.34, std 9.99, range [55.31, 98.38]

Secondary structure (DSSP, 8-state):
-HHHHHHHHHHHHTSHHHHHHHHHHHHHHHHHHHHHHHHH-TTEEEEEEHHHHTT---TTT--EEEEEEESS-GGGS-HHHHHHHHHHHHHH-TTEEEEEEEEHHHHHHHHHH--HHHHTT-HHHHHHTT---PPP-HHHHHHHHHHHHHHHHHHHHH-HHHHHHHHHHHHHHTT---SSSSHHHHHHHHHHHS-HHHHT-HHHH-HHHHHHHHHHHHHTT-S-HHHHHHS-HHHHHHHHHHHHHHHHHHHHHGGG-S-HHHHHHHHHHHHHHHHHS-SHHHHHHHHHHHHHHHHHTT-

Radius of gyration: 20.11 Å; chains: 1; bounding box: 49×40×55 Å